Protein AF-A0A504YGC4-F1 (afdb_monomer_lite)

Foldseek 3Di:
DDDDPVVLCVVQVCCCVVPVDPRDDDDDDDDPVVVVVVLVVVVVVDPDPPVLSVQVVCCSPVVRDNCVSVPDDDLLVVFFKKKKKKFWDPDLVCCVVLVVLLVVLVVVLQVLQCPDPFWPGKDKDWDDPDDDDPPDDDPTSMTMIMIGTHGHWADQDPVRDTDDDDDDSPVSVVVSQVVSCVVPVPDPRVVGMDMDMDTSVCCVVDPD

pLDDT: mean 72.22, std 22.47, range [31.2, 98.06]

InterPro domains:
  IPR011068 Nucleotidyltransferase, class I-like, C-terminal [SSF55003] (75-192)

Organism: Fasciola gigantica (NCBI:txid46835)

Secondary structure (DSSP, 8-state):
-PPPHHHHHHHHHHHHHHH-PPP----S---HHHHHHHHHHHHHHS---HHHHHHHHHHHHH---GGGGGSPP-HHHH-SEEEEEEEEESSHHHHHHHHHHHHHHHHHHHHHHHTSTTEEEEEEEEEP--S---S-S---EEEEEEEEEEEPPPPBPTTSPBPPPP---HHHHHHHHHHHHHH-TTS-HHHHEEEEEEEHHHHTT---

Radius of gyration: 22.63 Å; chains: 1; bounding box: 67×38×55 Å

Sequence (208 aa):
MAFTKLEQCVVNFWLHEVLGAPVFAPHTQHHPRSCSYFILTVCSYSFVSFQGRDILRNSLHSGMPVNTLFEKFDIRISYRHFLLITFFAHTTEELVVLGGLVNSRLRDLAQLLDDMDHVQETRIHRVPIGSERTEQHVSQFLSQWLIGMDIEPGPRKPDGSRTPVQIDVTHCLSQFLTILHERDPDTDFRARLSHEYFKQSQVRMFDL

Structure (mmCIF, N/CA/C/O backbone):
data_AF-A0A504YGC4-F1
#
_entry.id   AF-A0A504YGC4-F1
#
loop_
_atom_site.group_PDB
_atom_site.id
_atom_site.type_symbol
_atom_site.label_atom_id
_atom_site.label_alt_id
_atom_site.label_comp_id
_atom_site.label_asym_id
_atom_site.label_entity_id
_atom_site.label_seq_id
_atom_site.pdbx_PDB_ins_code
_atom_site.Cartn_x
_atom_site.Cartn_y
_atom_site.Cartn_z
_atom_site.occupancy
_atom_site.B_iso_or_equiv
_atom_site.auth_seq_id
_atom_site.auth_comp_id
_atom_site.auth_asym_id
_atom_site.auth_atom_id
_atom_site.pdbx_PDB_model_num
ATOM 1 N N . MET A 1 1 ? 43.989 5.212 4.076 1.00 34.50 1 MET A N 1
ATOM 2 C CA . MET A 1 1 ? 43.025 6.177 4.640 1.00 34.50 1 MET A CA 1
ATOM 3 C C . MET A 1 1 ? 42.614 5.663 6.004 1.00 34.50 1 MET A C 1
ATOM 5 O O . MET A 1 1 ? 42.234 4.504 6.098 1.00 34.50 1 MET A O 1
ATOM 9 N N . ALA A 1 2 ? 42.814 6.460 7.052 1.00 34.41 2 ALA A N 1
ATOM 1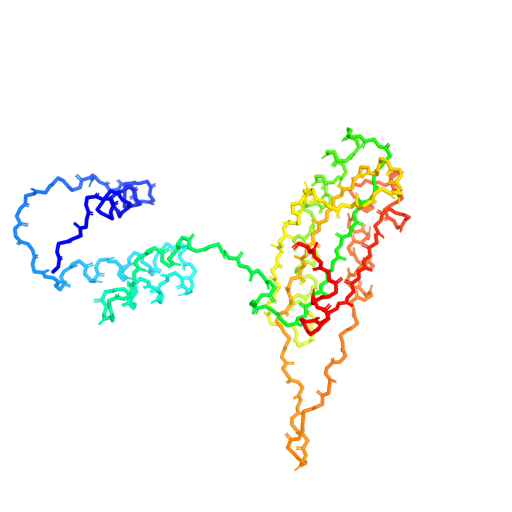0 C CA . ALA A 1 2 ? 42.329 6.131 8.386 1.00 34.41 2 ALA A CA 1
ATOM 11 C C . ALA A 1 2 ? 40.837 6.471 8.433 1.00 34.41 2 ALA A C 1
ATOM 13 O O . ALA A 1 2 ? 40.471 7.598 8.105 1.00 34.41 2 ALA A O 1
ATOM 14 N N . PHE A 1 3 ? 39.998 5.499 8.787 1.00 39.72 3 PHE A N 1
ATOM 15 C CA . PHE A 1 3 ? 38.587 5.749 9.064 1.00 39.72 3 PHE A CA 1
ATOM 16 C C . PHE A 1 3 ? 38.474 6.753 10.208 1.00 39.72 3 PHE A C 1
ATOM 18 O O . PHE A 1 3 ? 39.255 6.713 11.166 1.00 39.72 3 PHE A O 1
ATOM 25 N N . THR A 1 4 ? 37.517 7.668 10.112 1.00 48.97 4 THR A N 1
ATOM 26 C CA . THR A 1 4 ? 37.213 8.552 11.236 1.00 48.97 4 THR A CA 1
ATOM 27 C C . THR A 1 4 ? 36.693 7.711 12.408 1.00 48.97 4 THR A C 1
ATOM 29 O O . THR A 1 4 ? 36.107 6.645 12.215 1.00 48.97 4 THR A O 1
ATOM 32 N N . LYS A 1 5 ? 36.912 8.165 13.650 1.00 42.28 5 LYS A N 1
ATOM 33 C CA . LYS A 1 5 ? 36.518 7.416 14.864 1.00 42.28 5 LYS A CA 1
ATOM 34 C C . LYS A 1 5 ? 35.045 6.970 14.852 1.00 42.28 5 LYS A C 1
ATOM 36 O O . LYS A 1 5 ? 34.724 5.937 15.426 1.00 42.28 5 LYS A O 1
ATOM 41 N N . LEU A 1 6 ? 34.168 7.724 14.181 1.00 39.56 6 LEU A N 1
ATOM 42 C CA . LEU A 1 6 ? 32.744 7.415 14.056 1.00 39.56 6 LEU A CA 1
ATOM 43 C C . LEU A 1 6 ? 32.486 6.207 13.139 1.00 39.56 6 LEU A C 1
ATOM 45 O O . LEU A 1 6 ? 31.724 5.317 13.498 1.00 39.56 6 LEU A O 1
ATOM 49 N N . GLU A 1 7 ? 33.168 6.135 11.996 1.00 48.31 7 GLU A N 1
ATOM 50 C CA . GLU A 1 7 ? 33.049 5.028 11.035 1.00 48.31 7 GLU A CA 1
ATOM 51 C C . GLU A 1 7 ? 33.594 3.722 11.624 1.00 48.31 7 GLU A C 1
ATOM 53 O O . GLU A 1 7 ? 32.992 2.663 11.455 1.00 48.31 7 GLU A O 1
ATOM 58 N N . GLN A 1 8 ? 34.681 3.802 12.400 1.00 51.78 8 GLN A N 1
ATOM 59 C CA . GLN A 1 8 ? 35.181 2.667 13.180 1.00 51.78 8 GLN A CA 1
ATOM 60 C C . GLN A 1 8 ? 34.175 2.198 14.233 1.00 51.78 8 GLN A C 1
ATOM 62 O O . GLN A 1 8 ? 33.995 0.994 14.391 1.00 51.78 8 GLN A O 1
ATOM 67 N N . CYS A 1 9 ? 33.495 3.118 14.924 1.00 45.09 9 CYS A N 1
ATOM 68 C CA . CYS A 1 9 ? 32.452 2.758 15.881 1.00 45.09 9 CYS A CA 1
ATOM 69 C C . CYS A 1 9 ? 31.257 2.082 15.207 1.00 45.09 9 CYS A C 1
ATOM 71 O O . CYS A 1 9 ? 30.786 1.080 15.727 1.00 45.09 9 CYS A O 1
ATOM 73 N N . VAL A 1 10 ? 30.792 2.574 14.055 1.00 50.91 10 VAL A N 1
ATOM 74 C CA . VAL A 1 10 ? 29.655 1.971 13.339 1.00 50.91 10 VAL A CA 1
ATOM 75 C C . VAL A 1 10 ? 30.003 0.569 12.848 1.00 50.91 10 VAL A C 1
ATOM 77 O O . VAL A 1 10 ? 29.228 -0.356 13.069 1.00 50.91 10 VAL A O 1
ATOM 80 N N . VAL A 1 11 ? 31.184 0.385 12.250 1.00 55.84 11 VAL A N 1
ATOM 81 C CA . VAL A 1 11 ? 31.639 -0.932 11.780 1.00 55.84 11 VAL A CA 1
ATOM 82 C C . VAL A 1 11 ? 31.837 -1.895 12.954 1.00 55.84 11 VAL A C 1
ATOM 84 O O . VAL A 1 11 ? 31.365 -3.026 12.893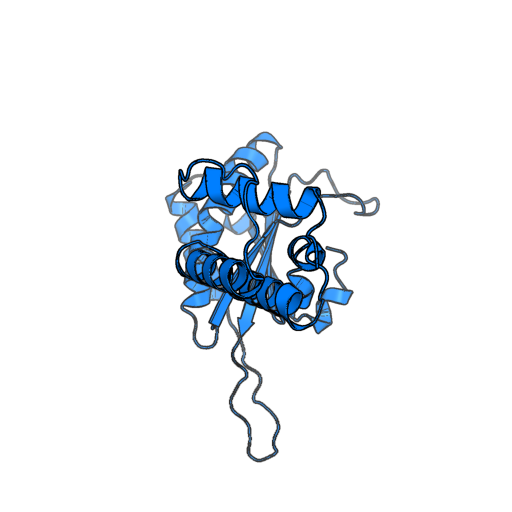 1.00 55.84 11 VAL A O 1
ATOM 87 N N . ASN A 1 12 ? 32.462 -1.455 14.050 1.00 51.81 12 ASN A N 1
ATOM 88 C CA . ASN A 1 12 ? 32.674 -2.298 15.231 1.00 51.81 12 ASN A CA 1
ATOM 89 C C . ASN A 1 12 ? 31.370 -2.630 15.970 1.00 51.81 12 ASN A C 1
ATOM 91 O O . ASN A 1 12 ? 31.214 -3.753 16.441 1.00 51.81 12 ASN A O 1
ATOM 95 N N . PHE A 1 13 ? 30.431 -1.683 16.050 1.00 50.00 13 PHE A N 1
ATOM 96 C CA . PHE A 1 13 ? 29.104 -1.901 16.626 1.00 50.00 13 PHE A CA 1
ATOM 97 C C . PHE A 1 13 ? 28.336 -2.954 15.825 1.00 50.00 13 PHE A C 1
ATOM 99 O O . PHE A 1 13 ? 27.814 -3.904 16.401 1.00 50.00 13 PHE A O 1
ATOM 106 N N . TRP A 1 14 ? 28.352 -2.847 14.493 1.00 52.59 14 TRP A N 1
ATOM 107 C CA . TRP A 1 14 ? 27.691 -3.812 13.616 1.00 52.59 14 TRP A CA 1
ATOM 108 C C . TRP A 1 14 ? 28.333 -5.206 13.684 1.00 52.59 14 TRP A C 1
ATOM 110 O O . TRP A 1 14 ? 27.623 -6.206 13.722 1.00 52.59 14 TRP A O 1
ATOM 120 N N . LEU A 1 15 ? 29.666 -5.287 13.762 1.00 52.72 15 LEU A N 1
ATOM 121 C CA . LEU A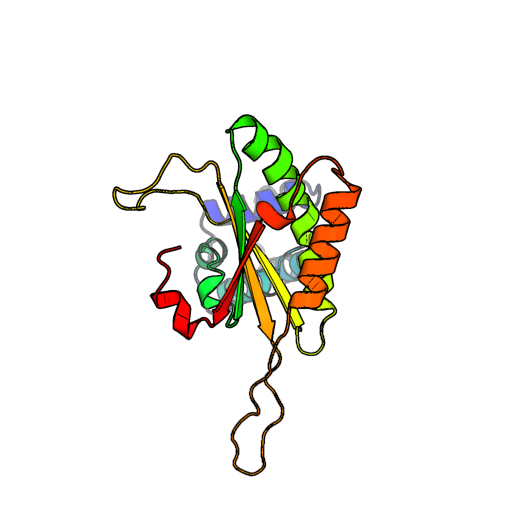 1 15 ? 30.390 -6.553 13.931 1.00 52.72 15 LEU A CA 1
ATOM 122 C C . LEU A 1 15 ? 30.085 -7.236 15.275 1.00 52.72 15 LEU A C 1
ATOM 124 O O . LEU A 1 15 ? 30.024 -8.460 15.330 1.00 52.72 15 LEU A O 1
ATOM 128 N N . HIS A 1 16 ? 29.885 -6.470 16.348 1.00 46.50 16 HIS A N 1
ATOM 129 C CA . HIS A 1 16 ? 29.604 -7.020 17.674 1.00 46.50 16 HIS A CA 1
ATOM 130 C C . HIS A 1 16 ? 28.140 -7.463 17.828 1.00 46.50 16 HIS A C 1
ATOM 132 O O . HIS A 1 16 ? 27.880 -8.591 18.239 1.00 46.50 16 HIS A O 1
ATOM 138 N N . GLU A 1 17 ? 27.187 -6.602 17.459 1.00 43.19 17 GLU A N 1
ATOM 139 C CA . GLU A 1 17 ? 25.745 -6.855 17.618 1.00 43.19 17 GLU A CA 1
ATOM 140 C C . GLU A 1 17 ? 25.219 -7.929 16.660 1.00 43.19 17 GLU A C 1
ATOM 142 O O . GLU A 1 17 ? 24.401 -8.757 17.052 1.00 43.19 17 GLU A O 1
ATOM 147 N N . VAL A 1 18 ? 25.688 -7.949 15.407 1.00 44.28 18 VAL A N 1
ATOM 148 C CA . VAL A 1 18 ? 25.130 -8.848 14.381 1.00 44.28 18 VAL A CA 1
ATOM 149 C C . VAL A 1 18 ? 25.827 -10.209 14.355 1.00 44.28 18 VAL A C 1
ATOM 151 O O . VAL A 1 18 ? 25.209 -11.198 13.968 1.00 44.28 18 VAL A O 1
ATOM 154 N N . LEU A 1 19 ? 27.098 -10.291 14.764 1.00 41.69 19 LEU A N 1
ATOM 155 C CA . LEU A 1 19 ? 27.896 -11.521 14.639 1.00 41.69 19 LEU A CA 1
ATOM 156 C C . LEU A 1 19 ? 28.291 -12.151 15.981 1.00 41.69 19 LEU A C 1
ATOM 158 O O . LEU A 1 19 ? 28.902 -13.218 15.973 1.00 41.69 19 LEU A O 1
ATOM 162 N N . GLY A 1 20 ? 28.003 -11.512 17.124 1.00 37.19 20 GLY A N 1
ATOM 163 C CA . GLY A 1 20 ? 28.452 -11.989 18.440 1.00 37.19 20 GLY A CA 1
ATOM 164 C C . GLY A 1 20 ? 29.980 -12.102 18.561 1.00 37.19 20 GLY A C 1
ATOM 165 O O . GLY A 1 20 ? 30.488 -12.834 19.411 1.00 37.19 20 GLY A O 1
ATOM 166 N N . ALA A 1 21 ? 30.723 -11.425 17.680 1.00 42.72 21 ALA A N 1
ATOM 167 C CA . ALA A 1 21 ? 32.175 -11.479 17.644 1.00 42.72 21 ALA A CA 1
ATOM 168 C C . ALA A 1 21 ? 32.761 -10.537 18.711 1.00 42.72 21 ALA A C 1
ATOM 170 O O . ALA A 1 21 ? 32.283 -9.407 18.851 1.00 42.72 21 ALA A O 1
ATOM 171 N N . PRO A 1 22 ? 33.808 -10.947 19.453 1.00 35.06 22 PRO A N 1
ATOM 172 C CA . PRO A 1 22 ? 34.440 -10.071 20.429 1.00 35.06 22 PRO A CA 1
ATOM 173 C C . PRO A 1 22 ? 35.022 -8.833 19.735 1.00 35.06 22 PRO A C 1
ATOM 175 O O . PRO A 1 22 ? 35.662 -8.933 18.686 1.00 35.06 22 PRO A O 1
ATOM 178 N N . VAL A 1 23 ? 34.790 -7.661 20.334 1.00 40.78 23 VAL A N 1
ATOM 179 C CA . VAL A 1 23 ? 35.283 -6.364 19.851 1.00 40.78 23 VAL A CA 1
ATOM 180 C C . VAL A 1 23 ? 36.800 -6.435 19.662 1.00 40.78 23 VAL A C 1
ATOM 182 O O . VAL A 1 23 ? 37.545 -6.599 20.629 1.00 40.78 23 VAL A O 1
ATOM 185 N N . PHE A 1 24 ? 37.277 -6.284 18.425 1.00 39.25 24 PHE A N 1
ATOM 186 C CA . PHE A 1 24 ? 38.708 -6.149 18.165 1.00 39.25 24 PHE A CA 1
ATOM 187 C C . PHE A 1 24 ? 39.194 -4.797 18.701 1.00 39.25 24 PHE A C 1
ATOM 189 O O . PHE A 1 24 ? 38.962 -3.744 18.104 1.00 39.25 24 PHE A O 1
ATOM 196 N N . ALA A 1 25 ? 39.880 -4.828 19.844 1.00 31.20 25 ALA A N 1
ATOM 197 C CA . ALA A 1 25 ? 40.685 -3.709 20.310 1.00 31.20 25 ALA A CA 1
ATOM 198 C C . ALA A 1 25 ? 41.866 -3.490 19.340 1.00 31.20 25 ALA A C 1
ATOM 200 O O . ALA A 1 25 ? 42.454 -4.463 18.855 1.00 31.20 25 ALA A O 1
ATOM 201 N N . PRO A 1 26 ? 42.231 -2.235 19.028 1.00 37.31 26 PRO A N 1
ATOM 202 C CA . PRO A 1 26 ? 43.163 -1.933 17.958 1.00 37.31 26 PRO A CA 1
ATOM 203 C C . PRO A 1 26 ? 44.591 -2.164 18.445 1.00 37.31 26 PRO A C 1
ATOM 205 O O . PRO A 1 26 ? 45.262 -1.246 18.908 1.00 37.31 26 PRO A O 1
ATOM 208 N N . HIS A 1 27 ? 45.089 -3.383 18.293 1.00 32.72 27 HIS A N 1
ATOM 209 C CA . HIS A 1 27 ? 46.521 -3.598 18.226 1.00 32.72 27 HIS A CA 1
ATOM 210 C C . HIS A 1 27 ? 46.879 -4.353 16.958 1.00 32.72 27 HIS A C 1
ATOM 212 O O . HIS A 1 27 ? 46.412 -5.456 16.702 1.00 32.72 27 HIS A O 1
ATOM 218 N N . THR A 1 28 ? 47.798 -3.722 16.235 1.00 33.72 28 THR A N 1
ATOM 219 C CA . THR A 1 28 ? 48.640 -4.224 15.151 1.00 33.72 28 THR A CA 1
ATOM 220 C C . THR A 1 28 ? 48.219 -3.884 13.724 1.00 33.72 28 THR A C 1
ATOM 222 O O . THR A 1 28 ? 47.067 -3.919 13.303 1.00 33.72 28 THR A O 1
ATOM 225 N N . GLN A 1 29 ? 49.253 -3.428 13.024 1.00 40.72 29 GLN A N 1
ATOM 226 C CA . GLN A 1 29 ? 49.311 -2.954 11.657 1.00 40.72 29 GLN A CA 1
ATOM 227 C C . GLN A 1 29 ? 48.693 -3.983 10.710 1.00 40.72 29 GLN A C 1
ATOM 229 O O . GLN A 1 29 ? 49.280 -5.036 10.476 1.00 40.72 29 GLN A O 1
ATOM 234 N N . HIS A 1 30 ? 47.548 -3.664 10.109 1.00 35.69 30 HIS A N 1
ATOM 235 C CA . HIS A 1 30 ? 46.989 -4.498 9.053 1.00 35.69 30 HIS A CA 1
ATOM 236 C C . HIS A 1 30 ? 46.821 -3.727 7.748 1.00 35.69 30 HIS A C 1
ATOM 238 O O . HIS A 1 30 ? 46.252 -2.638 7.680 1.00 35.69 30 HIS A O 1
ATOM 244 N N . HIS A 1 31 ? 47.382 -4.338 6.705 1.00 34.00 31 HIS A N 1
ATOM 245 C CA . HIS A 1 31 ? 47.305 -3.937 5.312 1.00 34.00 31 HIS A CA 1
ATOM 246 C C . HIS A 1 31 ? 45.854 -3.618 4.890 1.00 34.00 31 HIS A C 1
ATOM 248 O O . HIS A 1 31 ? 44.945 -4.392 5.200 1.00 34.00 31 HIS A O 1
ATOM 254 N N . PRO A 1 32 ? 45.625 -2.573 4.068 1.00 38.75 32 PRO A N 1
ATOM 255 C CA . PRO A 1 32 ? 44.289 -2.162 3.605 1.00 38.75 32 PRO A CA 1
ATOM 256 C C . PRO A 1 32 ? 43.520 -3.239 2.811 1.00 38.75 32 PRO A C 1
ATOM 258 O O . PRO A 1 32 ? 42.309 -3.132 2.614 1.00 38.75 32 PRO A O 1
ATOM 261 N N . ARG A 1 33 ? 44.198 -4.308 2.376 1.00 31.94 33 ARG A N 1
ATOM 262 C CA . ARG A 1 33 ? 43.580 -5.430 1.656 1.00 31.94 33 ARG A CA 1
ATOM 263 C C . ARG A 1 33 ? 42.787 -6.381 2.564 1.00 31.94 33 ARG A C 1
ATOM 265 O O . ARG A 1 33 ? 41.831 -6.978 2.082 1.00 31.94 33 ARG A O 1
ATOM 272 N N . SER A 1 34 ? 43.108 -6.476 3.858 1.00 34.16 34 SER A N 1
ATOM 273 C CA . SER A 1 34 ? 42.440 -7.421 4.771 1.00 34.16 34 SER A CA 1
ATOM 274 C C . SER A 1 34 ? 41.079 -6.923 5.273 1.00 34.16 34 SER A C 1
ATOM 276 O O . SER A 1 34 ? 40.137 -7.707 5.338 1.00 34.16 34 SER A O 1
ATOM 278 N N . CYS A 1 35 ? 40.919 -5.617 5.530 1.00 36.25 35 CYS A N 1
ATOM 279 C CA . CYS A 1 35 ? 39.614 -5.044 5.906 1.00 36.25 35 CYS A CA 1
ATOM 280 C C . CYS A 1 35 ? 38.588 -5.123 4.764 1.00 36.25 35 CYS A C 1
ATOM 282 O O . CYS A 1 35 ? 37.404 -5.349 5.003 1.00 36.25 35 CYS A O 1
ATOM 284 N N . SER A 1 36 ? 39.051 -4.987 3.518 1.00 35.31 36 SER A N 1
ATOM 285 C CA . SER A 1 36 ? 38.196 -5.031 2.324 1.00 35.31 36 SER A CA 1
ATOM 286 C C . SER A 1 36 ? 37.562 -6.414 2.118 1.00 35.31 36 SER A C 1
ATOM 288 O O . SER A 1 36 ? 36.383 -6.510 1.786 1.00 35.31 36 SER A O 1
ATOM 290 N N . TYR A 1 37 ? 38.318 -7.488 2.375 1.00 34.66 37 TYR A N 1
ATOM 291 C CA . TYR A 1 37 ? 37.813 -8.863 2.293 1.00 34.66 37 TYR A CA 1
ATOM 292 C C . TYR A 1 37 ? 36.790 -9.178 3.393 1.00 34.66 37 TYR A C 1
ATOM 294 O O . TYR A 1 37 ? 35.808 -9.875 3.142 1.00 34.66 37 TYR A O 1
ATOM 302 N N . PHE A 1 38 ? 36.979 -8.634 4.598 1.00 35.97 38 PHE A N 1
ATOM 303 C CA . PHE A 1 38 ? 36.082 -8.889 5.727 1.00 35.97 38 PHE A CA 1
ATOM 304 C C . PHE A 1 38 ? 34.717 -8.206 5.557 1.00 35.97 38 PHE A C 1
ATOM 306 O O . PHE A 1 38 ? 33.686 -8.846 5.745 1.00 35.97 38 PHE A O 1
ATOM 313 N N . ILE A 1 39 ? 34.695 -6.948 5.100 1.00 42.12 39 ILE A N 1
ATOM 314 C CA . ILE A 1 39 ? 33.448 -6.216 4.811 1.00 42.12 39 ILE A CA 1
ATOM 315 C C . ILE A 1 39 ? 32.653 -6.909 3.693 1.00 42.12 39 ILE A C 1
ATOM 317 O O . ILE A 1 39 ? 31.440 -7.065 3.816 1.00 42.12 39 ILE A O 1
ATOM 321 N N . LEU A 1 40 ? 33.323 -7.392 2.639 1.00 37.59 40 LEU A N 1
ATOM 322 C CA . LEU A 1 40 ? 32.676 -8.132 1.546 1.00 37.59 40 LEU A CA 1
ATOM 323 C C . LEU A 1 40 ? 32.104 -9.480 2.003 1.00 37.59 40 LEU A C 1
ATOM 325 O O . LEU A 1 40 ? 31.014 -9.863 1.577 1.00 37.59 40 LEU A O 1
ATOM 329 N N . THR A 1 41 ? 32.800 -10.176 2.903 1.00 37.38 41 THR A N 1
ATOM 330 C CA . THR A 1 41 ? 32.331 -11.459 3.443 1.00 37.38 41 THR A CA 1
ATOM 331 C C . THR A 1 41 ? 31.101 -11.247 4.332 1.00 37.38 41 THR A C 1
ATOM 333 O O . THR A 1 41 ? 30.110 -11.948 4.176 1.00 37.38 41 THR A O 1
ATOM 336 N N . VAL A 1 42 ? 31.078 -10.211 5.176 1.00 37.50 42 VAL A N 1
ATOM 337 C CA . VAL A 1 42 ? 29.919 -9.892 6.037 1.00 37.50 42 VAL A CA 1
ATOM 338 C C . VAL A 1 42 ? 28.726 -9.363 5.230 1.00 37.50 42 VAL A C 1
ATOM 340 O O . VAL A 1 42 ? 27.591 -9.762 5.474 1.00 37.50 42 VAL A O 1
ATOM 343 N N . CYS A 1 43 ? 28.964 -8.577 4.176 1.00 38.59 43 CYS A N 1
ATOM 344 C CA . CYS A 1 43 ? 27.928 -8.183 3.212 1.00 38.59 43 CYS A CA 1
ATOM 345 C C . CYS A 1 43 ? 27.329 -9.374 2.436 1.00 38.59 43 CYS A C 1
ATOM 347 O O . CYS A 1 43 ? 26.288 -9.243 1.794 1.00 38.59 43 CYS A O 1
ATOM 349 N N . SER A 1 44 ? 27.987 -10.533 2.447 1.00 37.53 44 SER A N 1
ATOM 350 C CA . SER A 1 44 ? 27.460 -11.759 1.839 1.00 37.53 44 SER A CA 1
ATOM 351 C C . SER A 1 44 ? 26.565 -12.549 2.801 1.00 37.53 44 SER A C 1
ATOM 353 O O . SER A 1 44 ? 25.730 -13.317 2.337 1.00 37.53 44 SER A O 1
ATOM 355 N N . TYR A 1 45 ? 26.719 -12.349 4.118 1.00 34.50 45 TYR A N 1
ATOM 356 C CA . TYR A 1 45 ? 26.052 -13.135 5.166 1.00 34.50 45 TYR A CA 1
ATOM 357 C C . TYR A 1 45 ? 25.002 -12.362 5.979 1.00 34.50 45 TYR A C 1
ATOM 359 O O . TYR A 1 45 ? 24.150 -12.981 6.611 1.00 34.50 45 TYR A O 1
ATOM 367 N N . SER A 1 46 ? 25.016 -11.030 5.948 1.00 36.06 46 SER A N 1
ATOM 368 C CA . SER A 1 46 ? 24.051 -10.186 6.657 1.00 36.06 46 SER A CA 1
ATOM 369 C C . SER A 1 46 ? 23.177 -9.406 5.675 1.00 36.06 46 SER A C 1
ATOM 371 O O . SER A 1 46 ? 23.640 -9.037 4.600 1.00 36.06 46 SER A O 1
ATOM 373 N N . PHE A 1 47 ? 21.927 -9.146 6.079 1.00 38.53 47 PHE A N 1
ATOM 374 C CA . PHE A 1 47 ? 20.836 -8.402 5.416 1.00 38.53 47 PHE A CA 1
ATOM 375 C C . PHE A 1 47 ? 21.184 -6.947 5.001 1.00 38.53 47 PHE A C 1
ATOM 377 O O . PHE A 1 47 ? 20.449 -5.999 5.267 1.00 38.53 47 PHE A O 1
ATOM 384 N N . VAL A 1 48 ? 22.315 -6.730 4.338 1.00 42.25 48 VAL A N 1
ATOM 385 C CA . VAL A 1 48 ? 22.628 -5.473 3.667 1.00 42.25 48 VAL A CA 1
ATOM 386 C C . VAL A 1 48 ? 21.945 -5.539 2.308 1.00 42.25 48 VAL A C 1
ATOM 388 O O . VAL A 1 48 ? 22.243 -6.426 1.504 1.00 42.25 48 VAL A O 1
ATOM 391 N N . SER A 1 49 ? 21.009 -4.622 2.049 1.00 53.88 49 SER A N 1
ATOM 392 C CA . SER A 1 49 ? 20.397 -4.495 0.723 1.00 53.88 49 SER A CA 1
ATOM 393 C C . SER A 1 49 ? 21.495 -4.386 -0.342 1.00 53.88 49 SER A C 1
ATOM 395 O O . SER A 1 49 ? 22.578 -3.861 -0.072 1.00 53.88 49 SER A O 1
ATOM 397 N N . PHE A 1 50 ? 21.249 -4.879 -1.561 1.00 56.19 50 PHE A N 1
ATOM 398 C CA . PHE A 1 50 ? 22.222 -4.783 -2.662 1.00 56.19 50 PHE A CA 1
ATOM 399 C C . PHE A 1 50 ? 22.790 -3.360 -2.804 1.00 56.19 50 PHE A C 1
ATOM 401 O O . PHE A 1 50 ? 24.001 -3.185 -2.916 1.00 56.19 50 PHE A O 1
ATOM 408 N N . GLN A 1 51 ? 21.931 -2.356 -2.628 1.00 58.44 51 GLN A N 1
ATOM 409 C CA . GLN A 1 51 ? 22.289 -0.943 -2.614 1.00 58.44 51 GLN A CA 1
ATOM 410 C C . GLN A 1 51 ? 23.286 -0.562 -1.503 1.00 58.44 51 GLN A C 1
ATOM 412 O O . GLN A 1 51 ? 24.253 0.149 -1.767 1.00 58.44 51 GLN A O 1
ATOM 417 N N . GLY A 1 52 ? 23.111 -1.059 -0.273 1.00 60.75 52 GLY A N 1
ATOM 418 C CA . GLY A 1 52 ? 24.053 -0.803 0.822 1.00 60.75 52 GLY A CA 1
ATOM 419 C C . GLY A 1 52 ? 25.442 -1.390 0.552 1.00 60.75 52 GLY A C 1
ATOM 420 O O . GLY A 1 52 ? 26.456 -0.774 0.882 1.00 60.75 52 GLY A O 1
ATOM 421 N N . ARG A 1 53 ? 25.507 -2.545 -0.123 1.00 61.59 53 ARG A N 1
ATOM 422 C CA . ARG A 1 53 ? 26.778 -3.176 -0.516 1.00 61.59 53 ARG A CA 1
ATOM 423 C C . ARG A 1 53 ? 27.511 -2.372 -1.577 1.00 61.59 53 ARG A C 1
ATOM 425 O O . ARG A 1 53 ? 28.719 -2.183 -1.460 1.00 61.59 53 ARG A O 1
ATOM 432 N N . ASP A 1 54 ? 26.791 -1.876 -2.576 1.00 64.81 54 ASP A N 1
ATOM 433 C CA . ASP A 1 54 ? 27.381 -1.072 -3.644 1.00 64.81 54 ASP A CA 1
ATOM 434 C C . ASP A 1 54 ? 27.869 0.286 -3.132 1.00 64.81 54 ASP A C 1
ATOM 436 O O . ASP A 1 54 ? 28.968 0.707 -3.491 1.00 64.81 54 ASP A O 1
ATOM 440 N N . ILE A 1 55 ? 27.131 0.938 -2.226 1.00 64.62 55 ILE A N 1
ATOM 441 C CA . ILE A 1 55 ? 27.577 2.189 -1.590 1.00 64.62 55 ILE A CA 1
ATOM 442 C C . ILE A 1 55 ? 28.841 1.947 -0.755 1.00 64.62 55 ILE A C 1
ATOM 444 O O . ILE A 1 55 ? 29.813 2.689 -0.890 1.00 64.62 55 ILE A O 1
ATOM 448 N N . LEU A 1 56 ? 28.884 0.882 0.052 1.00 66.00 56 LEU A N 1
ATOM 449 C CA . LEU A 1 56 ? 30.083 0.511 0.814 1.00 66.00 56 LEU A CA 1
ATOM 450 C C . LEU A 1 56 ? 31.271 0.202 -0.106 1.00 66.00 56 LEU A C 1
ATOM 452 O O . LEU A 1 56 ? 32.388 0.668 0.128 1.00 66.00 56 LEU A O 1
ATOM 456 N N . ARG A 1 57 ? 31.040 -0.548 -1.188 1.00 65.75 57 ARG A N 1
ATOM 457 C CA . ARG A 1 57 ? 32.069 -0.872 -2.180 1.00 65.75 57 ARG A CA 1
ATOM 458 C C . ARG A 1 57 ? 32.602 0.387 -2.858 1.00 65.75 57 ARG A C 1
ATOM 460 O O . ARG A 1 57 ? 33.820 0.536 -2.967 1.00 65.75 57 ARG A O 1
ATOM 467 N N . ASN A 1 58 ? 31.724 1.291 -3.275 1.00 67.31 58 ASN A N 1
ATOM 468 C CA . ASN A 1 58 ? 32.088 2.555 -3.911 1.00 67.31 58 ASN A CA 1
ATOM 469 C C . ASN A 1 58 ? 32.761 3.511 -2.918 1.00 67.31 58 ASN A C 1
ATOM 471 O O . ASN A 1 58 ? 33.688 4.228 -3.279 1.00 67.31 58 ASN A O 1
ATOM 475 N N . SER A 1 59 ? 32.401 3.472 -1.638 1.00 69.88 59 SER A N 1
ATOM 476 C CA . SER A 1 59 ? 33.121 4.231 -0.617 1.00 69.88 59 SER A CA 1
ATOM 477 C C . SER A 1 59 ? 34.581 3.791 -0.508 1.00 69.88 59 SER A C 1
ATOM 479 O O . SER A 1 59 ? 35.492 4.619 -0.547 1.00 69.88 59 SER A O 1
ATOM 481 N N . LEU A 1 60 ? 34.813 2.475 -0.504 1.00 64.94 60 LEU A N 1
ATOM 482 C CA . LEU A 1 60 ? 36.152 1.891 -0.435 1.00 64.94 60 LEU A CA 1
ATOM 483 C C . LEU A 1 60 ? 36.992 2.115 -1.706 1.00 64.94 60 LEU A C 1
ATOM 485 O O . LEU A 1 60 ? 38.209 2.252 -1.600 1.00 64.94 60 LEU A O 1
ATOM 489 N N . HIS A 1 61 ? 36.374 2.124 -2.893 1.00 66.12 61 HIS A N 1
ATOM 490 C CA . HIS A 1 61 ? 37.102 2.134 -4.174 1.00 66.12 61 HIS A CA 1
ATOM 491 C C . HIS A 1 61 ? 37.111 3.491 -4.888 1.00 66.12 61 HIS A C 1
ATOM 493 O O . HIS A 1 61 ? 38.087 3.804 -5.565 1.00 66.12 61 HIS A O 1
ATOM 499 N N . SER A 1 62 ? 36.051 4.289 -4.760 1.00 68.75 62 SER A N 1
ATOM 500 C CA . SER A 1 62 ? 35.880 5.563 -5.471 1.00 68.75 62 SER A CA 1
ATOM 501 C C . SER A 1 62 ? 35.789 6.778 -4.543 1.00 68.75 62 SER A C 1
ATOM 503 O O . SER A 1 62 ? 35.544 7.880 -5.021 1.00 68.75 62 SER A O 1
ATOM 505 N N . GLY A 1 63 ? 35.979 6.600 -3.228 1.00 67.25 63 GLY A N 1
ATOM 506 C CA . GLY A 1 63 ? 35.951 7.695 -2.252 1.00 67.25 63 GLY A CA 1
ATOM 507 C C . GLY A 1 63 ? 34.561 8.292 -2.029 1.00 67.25 63 GLY A C 1
ATOM 508 O O . GLY A 1 63 ? 34.451 9.423 -1.561 1.00 67.25 63 GLY A O 1
ATOM 509 N N . MET A 1 64 ? 33.500 7.553 -2.373 1.00 68.69 64 MET A N 1
ATOM 510 C CA . MET A 1 64 ? 32.129 7.956 -2.057 1.00 68.69 64 MET A CA 1
ATOM 511 C C . MET A 1 64 ? 31.977 8.083 -0.529 1.00 68.69 64 MET A C 1
ATOM 513 O O . MET A 1 64 ? 32.440 7.203 0.201 1.00 68.69 64 MET A O 1
ATOM 517 N N . PRO A 1 65 ? 31.364 9.153 -0.006 1.00 73.31 65 PRO A N 1
ATOM 518 C CA . PRO A 1 65 ? 31.211 9.304 1.433 1.00 73.31 65 PRO A CA 1
ATOM 519 C C . PRO A 1 65 ? 30.307 8.202 1.999 1.00 73.31 65 PRO A C 1
ATOM 521 O O . PRO A 1 65 ? 29.214 7.959 1.495 1.00 73.31 65 PRO A O 1
ATOM 524 N N . VAL A 1 66 ? 30.740 7.566 3.094 1.00 69.44 66 VAL A N 1
ATOM 525 C CA . VAL A 1 66 ? 29.952 6.550 3.824 1.00 69.44 66 VAL A CA 1
ATOM 526 C C . VAL A 1 66 ? 28.598 7.115 4.268 1.00 69.44 66 VAL A C 1
ATOM 528 O O . VAL A 1 66 ? 27.622 6.376 4.364 1.00 69.44 66 VAL A O 1
ATOM 531 N N . ASN A 1 67 ? 28.514 8.436 4.461 1.00 68.38 67 ASN A N 1
ATOM 532 C CA . ASN A 1 67 ? 27.281 9.145 4.802 1.00 68.38 67 ASN A CA 1
ATOM 533 C C . ASN A 1 67 ? 26.126 8.882 3.823 1.00 68.38 67 ASN A C 1
ATOM 535 O O . ASN A 1 67 ? 24.973 8.943 4.240 1.00 68.38 67 ASN A O 1
ATOM 539 N N . THR A 1 68 ? 26.416 8.509 2.573 1.00 67.44 68 THR A N 1
ATOM 540 C CA . THR A 1 68 ? 25.405 8.127 1.576 1.00 67.44 68 THR A CA 1
ATOM 541 C C . THR A 1 68 ? 24.617 6.870 1.966 1.00 67.44 68 THR A C 1
ATOM 543 O O . THR A 1 68 ? 23.484 6.702 1.534 1.00 67.44 68 THR A O 1
ATOM 546 N N . LEU A 1 69 ? 25.137 6.015 2.858 1.00 64.69 69 LEU A N 1
ATOM 547 C CA . LEU A 1 69 ? 24.367 4.902 3.442 1.00 64.69 69 LEU A CA 1
ATOM 548 C C . LEU A 1 69 ? 23.217 5.365 4.337 1.00 64.69 69 LEU A C 1
ATOM 550 O O . LEU A 1 69 ? 22.257 4.624 4.531 1.00 64.69 69 LEU A O 1
ATOM 554 N N . PHE A 1 70 ? 23.344 6.557 4.916 1.00 72.38 70 PHE A N 1
ATOM 555 C CA . PHE A 1 70 ? 22.375 7.126 5.849 1.00 72.38 70 PHE A CA 1
ATOM 556 C C . PHE A 1 70 ? 21.487 8.179 5.187 1.00 72.38 70 PHE A C 1
ATOM 558 O O . PHE A 1 70 ? 20.649 8.782 5.860 1.00 72.38 70 PHE A O 1
ATOM 565 N N . GLU A 1 71 ? 21.659 8.416 3.882 1.00 70.12 71 GLU A N 1
ATOM 566 C CA . GLU A 1 71 ? 20.739 9.253 3.126 1.00 70.12 71 GLU A CA 1
ATOM 567 C C . GLU A 1 71 ? 19.329 8.662 3.211 1.00 70.12 71 GLU A C 1
ATOM 569 O O . GLU A 1 71 ? 19.115 7.451 3.099 1.00 70.12 71 GLU A O 1
ATOM 574 N N . LYS A 1 72 ? 18.349 9.534 3.467 1.00 68.81 72 LYS A N 1
ATOM 575 C CA . LYS A 1 72 ? 16.959 9.115 3.625 1.00 68.81 72 LYS A CA 1
ATOM 576 C C . LYS A 1 72 ? 16.487 8.495 2.313 1.00 68.81 72 LYS A C 1
ATOM 578 O O . LYS A 1 72 ? 16.452 9.167 1.286 1.00 68.81 72 LYS A O 1
ATOM 583 N N . PHE A 1 73 ? 16.072 7.233 2.374 1.00 73.88 73 PHE A N 1
ATOM 584 C CA . PHE A 1 73 ? 15.416 6.586 1.249 1.00 73.88 73 PHE A CA 1
ATOM 585 C C . PHE A 1 73 ? 14.128 7.336 0.903 1.00 73.88 73 PHE A C 1
ATOM 587 O O . PHE A 1 73 ? 13.220 7.441 1.734 1.00 73.88 73 PHE A O 1
ATOM 594 N N . ASP A 1 74 ? 14.053 7.838 -0.325 1.00 76.75 74 ASP A N 1
ATOM 595 C CA . ASP A 1 74 ? 12.853 8.457 -0.863 1.00 76.75 74 ASP A CA 1
ATOM 596 C C . ASP A 1 74 ? 12.247 7.544 -1.932 1.00 76.75 74 ASP A C 1
ATOM 598 O O . ASP A 1 74 ? 12.736 7.424 -3.055 1.00 76.75 74 ASP A O 1
ATOM 602 N N . ILE A 1 75 ? 11.141 6.896 -1.572 1.00 82.00 75 ILE A N 1
ATOM 603 C CA . ILE A 1 75 ? 10.435 5.976 -2.465 1.00 82.00 75 ILE A CA 1
ATOM 604 C C . ILE A 1 75 ? 9.958 6.670 -3.755 1.00 82.00 75 ILE A C 1
ATOM 606 O O . ILE A 1 75 ? 9.840 6.027 -4.798 1.00 82.00 75 ILE A O 1
ATOM 610 N N . ARG A 1 76 ? 9.730 7.990 -3.714 1.00 79.50 76 ARG A N 1
ATOM 611 C CA . ARG A 1 76 ? 9.177 8.776 -4.826 1.00 79.50 76 ARG A CA 1
ATOM 612 C C . ARG A 1 76 ? 10.158 8.939 -5.976 1.00 79.50 76 ARG A C 1
ATOM 614 O O . ARG A 1 76 ? 9.724 9.164 -7.102 1.00 79.50 76 ARG A O 1
ATOM 621 N N . ILE A 1 77 ? 11.461 8.839 -5.713 1.00 81.69 77 ILE A N 1
ATOM 622 C CA . ILE A 1 77 ? 12.499 8.883 -6.754 1.00 81.69 77 ILE A CA 1
ATOM 623 C C . ILE A 1 77 ? 12.872 7.484 -7.253 1.00 81.69 77 ILE A C 1
ATOM 625 O O . ILE A 1 77 ? 13.285 7.351 -8.404 1.00 81.69 77 ILE A O 1
ATOM 629 N N . SER A 1 78 ? 12.692 6.455 -6.421 1.00 82.69 78 SER A N 1
ATOM 630 C CA . SER A 1 78 ? 13.065 5.072 -6.739 1.00 82.69 78 SER A CA 1
ATOM 631 C C . SER A 1 78 ? 12.048 4.344 -7.614 1.00 82.69 78 SER A C 1
ATOM 633 O O . SER A 1 78 ? 12.449 3.504 -8.412 1.00 82.69 78 SER A O 1
ATOM 635 N N . TYR A 1 79 ? 10.759 4.677 -7.508 1.00 87.25 79 TYR A N 1
ATOM 636 C CA . TYR A 1 79 ? 9.695 3.998 -8.253 1.00 87.25 79 TYR A CA 1
ATOM 637 C C . TYR A 1 79 ? 8.985 4.930 -9.234 1.00 87.25 79 TYR A C 1
ATOM 639 O O . TYR A 1 79 ? 8.965 6.153 -9.082 1.00 87.25 79 TYR A O 1
ATOM 647 N N . ARG A 1 80 ? 8.394 4.335 -10.275 1.00 86.50 80 ARG A N 1
ATOM 648 C CA . ARG A 1 80 ? 7.658 5.071 -11.317 1.00 86.50 80 ARG A CA 1
ATOM 649 C C . ARG A 1 80 ? 6.150 4.998 -11.175 1.00 86.50 80 ARG A C 1
ATOM 651 O O . ARG A 1 80 ? 5.455 5.818 -11.773 1.00 86.50 80 ARG A O 1
ATOM 658 N N . HIS A 1 81 ? 5.658 4.030 -10.423 1.00 90.62 81 HIS A N 1
ATOM 659 C CA . HIS A 1 81 ? 4.246 3.750 -10.253 1.00 90.62 81 HIS A CA 1
ATOM 660 C C . HIS A 1 81 ? 3.955 3.578 -8.776 1.00 90.62 81 HIS A C 1
ATOM 662 O O . HIS A 1 81 ? 4.763 3.007 -8.044 1.00 90.62 81 HIS A O 1
ATOM 668 N N . PHE A 1 82 ? 2.807 4.086 -8.355 1.00 92.38 82 PHE A N 1
ATOM 669 C CA . PHE A 1 82 ? 2.453 4.153 -6.955 1.00 92.38 82 PHE A CA 1
ATOM 670 C C . PHE A 1 82 ? 0.984 3.828 -6.748 1.00 92.38 82 PHE A C 1
ATOM 672 O O . PHE A 1 82 ? 0.132 4.232 -7.540 1.00 92.38 82 PHE A O 1
ATOM 679 N N . LEU A 1 83 ? 0.711 3.138 -5.648 1.00 94.69 83 LEU A N 1
ATOM 680 C CA . LEU A 1 83 ? -0.615 2.935 -5.093 1.00 94.69 83 LEU A CA 1
ATOM 681 C C . LEU A 1 83 ? -0.640 3.559 -3.695 1.00 94.69 83 LEU A C 1
ATOM 683 O O . LEU A 1 83 ? 0.036 3.087 -2.781 1.00 94.69 83 LEU A O 1
ATOM 687 N N . LEU A 1 84 ? -1.388 4.646 -3.534 1.00 93.81 84 LEU A N 1
ATOM 688 C CA . LEU A 1 84 ? -1.640 5.270 -2.241 1.00 93.81 84 LEU A CA 1
ATOM 689 C C . LEU A 1 84 ? -2.868 4.617 -1.616 1.00 93.81 84 LEU A C 1
ATOM 691 O O . LEU A 1 84 ? -3.942 4.648 -2.205 1.00 93.81 84 LEU A O 1
ATOM 695 N N . ILE A 1 85 ? -2.720 4.074 -0.413 1.00 95.38 85 ILE A N 1
ATOM 696 C CA . ILE A 1 85 ? -3.812 3.548 0.404 1.00 95.38 85 ILE A CA 1
ATOM 697 C C . ILE A 1 85 ? -4.066 4.528 1.543 1.00 95.38 85 ILE A C 1
ATOM 699 O O . ILE A 1 85 ? -3.144 4.859 2.291 1.00 95.38 85 ILE A O 1
ATOM 703 N N . THR A 1 86 ? -5.311 4.975 1.692 1.00 94.38 86 THR A N 1
ATOM 704 C CA . THR A 1 86 ? -5.737 5.841 2.797 1.00 94.38 86 THR A CA 1
ATOM 705 C C . THR A 1 86 ? -6.827 5.148 3.596 1.00 94.38 86 THR A C 1
ATOM 707 O O . THR A 1 86 ? -7.855 4.762 3.049 1.00 94.38 86 THR A O 1
ATOM 710 N N . PHE A 1 87 ? -6.609 5.010 4.898 1.00 94.12 87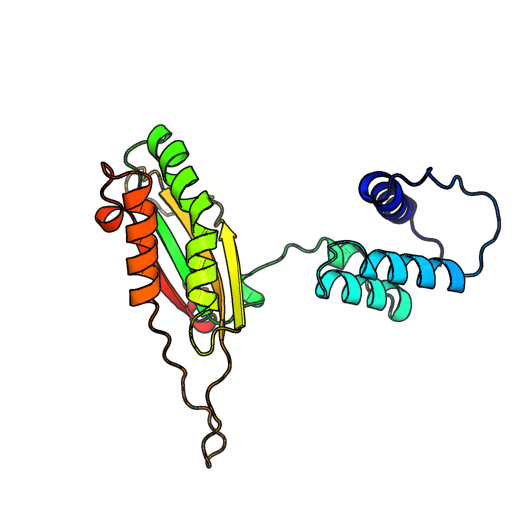 PHE A N 1
ATOM 711 C CA . PHE A 1 87 ? -7.604 4.521 5.842 1.00 94.12 87 PHE A CA 1
ATOM 712 C C . PHE A 1 87 ? -8.198 5.680 6.633 1.00 94.12 87 PHE A C 1
ATOM 714 O O . PHE A 1 87 ? -7.447 6.493 7.172 1.00 94.12 87 PHE A O 1
ATOM 721 N N . PHE A 1 88 ? -9.524 5.716 6.736 1.00 92.88 88 PHE A N 1
ATOM 722 C CA . PHE A 1 88 ? -10.273 6.691 7.521 1.00 92.88 88 PHE A CA 1
ATOM 723 C C . PHE A 1 88 ? -10.874 6.040 8.771 1.00 92.88 88 PHE A C 1
ATOM 725 O O . PHE A 1 88 ? -11.550 5.005 8.718 1.00 92.88 88 PHE A O 1
ATOM 732 N N . ALA A 1 89 ? -10.643 6.678 9.911 1.00 91.12 89 ALA A N 1
ATOM 733 C CA . ALA A 1 89 ? -11.188 6.325 11.206 1.00 91.12 89 ALA A CA 1
ATOM 734 C C . ALA A 1 89 ? -12.062 7.432 11.790 1.00 91.12 89 ALA A C 1
ATOM 736 O O . ALA A 1 89 ? -11.909 8.618 11.495 1.00 91.12 89 ALA A O 1
ATOM 737 N N . HIS A 1 90 ? -13.010 7.006 12.615 1.00 90.19 90 HIS A N 1
ATOM 738 C CA . HIS A 1 90 ? -13.945 7.855 13.332 1.00 90.19 90 HIS A CA 1
ATOM 739 C C . HIS A 1 90 ? -13.338 8.388 14.629 1.00 90.19 90 HIS A C 1
ATOM 741 O O . HIS A 1 90 ? -13.706 9.479 15.060 1.00 90.19 90 HIS A O 1
ATOM 747 N N . THR A 1 91 ? -12.398 7.652 15.231 1.00 89.75 91 THR A N 1
ATOM 748 C CA . THR A 1 91 ? -11.693 8.057 16.455 1.00 89.75 91 THR A CA 1
ATOM 749 C C . THR A 1 91 ? -10.197 7.744 16.396 1.00 89.75 91 THR A C 1
ATOM 751 O O . THR A 1 91 ? -9.727 6.980 15.548 1.00 89.75 91 THR A O 1
ATOM 754 N N . THR A 1 92 ? -9.433 8.323 17.325 1.00 89.00 92 THR A N 1
ATOM 755 C CA . THR A 1 92 ? -8.001 8.038 17.495 1.00 89.00 92 THR A CA 1
ATOM 756 C C . THR A 1 92 ? -7.755 6.585 17.893 1.00 89.00 92 THR A C 1
ATOM 758 O O . THR A 1 92 ? -6.844 5.949 17.371 1.00 89.00 92 THR A O 1
ATOM 761 N N . GLU A 1 93 ? -8.557 6.045 18.809 1.00 91.56 93 GLU A N 1
ATOM 762 C CA . GLU A 1 93 ? -8.429 4.669 19.299 1.00 91.56 93 GLU A CA 1
ATOM 763 C C . GLU A 1 93 ? -8.625 3.682 18.153 1.00 91.56 93 GLU A C 1
ATOM 765 O O . GLU A 1 93 ? -7.842 2.752 17.962 1.00 91.56 93 GLU A O 1
ATOM 770 N N . GLU A 1 94 ? -9.640 3.940 17.338 1.00 91.69 94 GLU A N 1
ATOM 771 C CA . GLU A 1 94 ? -9.932 3.148 16.163 1.00 91.69 94 GLU A CA 1
ATOM 772 C C . GLU A 1 94 ? -8.813 3.246 15.119 1.00 91.69 94 GLU A C 1
ATOM 774 O O . GLU A 1 94 ? -8.420 2.235 14.537 1.00 91.69 94 GLU A O 1
ATOM 779 N N . LEU A 1 95 ? -8.231 4.433 14.924 1.00 91.06 95 LEU A N 1
ATOM 780 C CA . LEU A 1 95 ? -7.073 4.603 14.050 1.00 91.06 95 LEU A CA 1
ATOM 781 C C . LEU A 1 95 ? -5.872 3.771 14.517 1.00 91.06 95 LEU A C 1
ATOM 783 O O . LEU A 1 95 ? -5.170 3.190 13.690 1.00 91.06 95 LEU A O 1
ATOM 787 N N . VAL A 1 96 ? -5.627 3.700 15.826 1.00 89.88 96 VAL A N 1
ATOM 788 C CA . VAL A 1 96 ? -4.537 2.894 16.391 1.00 89.88 96 VAL A CA 1
ATOM 789 C C . VAL A 1 96 ? -4.785 1.405 16.152 1.00 89.88 96 VAL A C 1
ATOM 791 O O . VAL A 1 96 ? -3.886 0.708 15.680 1.00 89.88 96 VAL A O 1
ATOM 794 N N . VAL A 1 97 ? -5.995 0.920 16.439 1.00 93.31 97 VAL A N 1
ATOM 795 C CA . VAL A 1 97 ? -6.334 -0.508 16.343 1.00 93.31 97 VAL A CA 1
ATOM 796 C C . VAL A 1 97 ? -6.481 -0.947 14.886 1.00 93.31 97 VAL A C 1
ATOM 798 O O . VAL A 1 97 ? -5.719 -1.790 14.409 1.00 93.31 97 VAL A O 1
ATOM 801 N N . LEU A 1 98 ? -7.417 -0.348 14.149 1.00 94.88 98 LEU A N 1
ATOM 802 C CA . LEU A 1 98 ? -7.728 -0.743 12.776 1.00 94.88 98 LEU A CA 1
ATOM 803 C C . LEU A 1 98 ? -6.661 -0.266 11.789 1.00 94.88 98 LEU A C 1
ATOM 805 O O . LEU A 1 98 ? -6.298 -1.005 10.878 1.00 94.88 98 LEU A O 1
ATOM 809 N N . GLY A 1 99 ? -6.074 0.916 11.996 1.00 92.88 99 GLY A N 1
ATOM 810 C CA . GLY A 1 99 ? -4.918 1.346 11.205 1.00 92.88 99 GLY A CA 1
ATOM 811 C C . GLY A 1 99 ? -3.698 0.449 11.442 1.00 92.88 99 GLY A C 1
ATOM 812 O O . GLY A 1 99 ? -2.951 0.165 10.504 1.00 92.88 99 GLY A O 1
ATOM 813 N N . GLY A 1 100 ? -3.526 -0.069 12.663 1.00 92.88 100 GLY A N 1
ATOM 814 C CA . GLY A 1 100 ? -2.539 -1.102 12.980 1.00 92.88 100 GLY A CA 1
ATOM 815 C C . GLY A 1 100 ? -2.803 -2.419 12.245 1.00 92.88 100 GLY A C 1
ATOM 816 O O . GLY A 1 100 ? -1.874 -2.992 11.665 1.00 92.88 100 GLY A O 1
ATOM 817 N N . LEU A 1 101 ? -4.064 -2.863 12.202 1.00 95.38 101 LEU A N 1
ATOM 818 C CA . LEU A 1 101 ? -4.485 -4.043 11.444 1.00 95.38 101 LEU A CA 1
ATOM 819 C C . LEU A 1 101 ? -4.179 -3.876 9.952 1.00 95.38 101 LEU A C 1
ATOM 821 O O . LEU A 1 101 ? -3.447 -4.702 9.403 1.00 95.38 101 LEU A O 1
ATOM 825 N N . VAL A 1 102 ? -4.647 -2.788 9.329 1.00 96.44 102 VAL A N 1
ATOM 826 C CA . VAL A 1 102 ? -4.378 -2.467 7.917 1.00 96.44 102 VAL A CA 1
ATOM 827 C C . VAL A 1 102 ? -2.874 -2.481 7.655 1.00 96.44 102 VAL A C 1
ATOM 829 O O . VAL A 1 102 ? -2.411 -3.237 6.805 1.00 96.44 102 VAL A O 1
ATOM 832 N N . ASN A 1 103 ? -2.089 -1.747 8.451 1.00 94.81 103 ASN A N 1
ATOM 833 C CA . ASN A 1 103 ? -0.631 -1.702 8.323 1.00 94.81 103 ASN A CA 1
ATOM 834 C C . ASN A 1 103 ? 0.020 -3.093 8.391 1.00 94.81 103 ASN A C 1
ATOM 836 O O . ASN A 1 103 ? 0.956 -3.382 7.648 1.00 94.81 103 ASN A O 1
ATOM 840 N N . SER A 1 104 ? -0.471 -3.971 9.270 1.00 93.81 104 SER A N 1
ATOM 841 C CA . SER A 1 104 ? 0.065 -5.327 9.420 1.00 93.81 104 SER A CA 1
ATOM 842 C C . SER A 1 104 ? -0.196 -6.219 8.202 1.00 93.81 104 SER A C 1
ATOM 844 O O . SER A 1 104 ? 0.609 -7.121 7.944 1.00 93.81 104 SER A O 1
ATOM 846 N N . ARG A 1 105 ? -1.302 -5.965 7.486 1.00 96.94 105 ARG A N 1
ATOM 847 C CA . ARG A 1 105 ? -1.775 -6.727 6.324 1.00 96.94 105 ARG A CA 1
ATOM 848 C C . ARG A 1 105 ? -1.331 -6.131 4.988 1.00 96.94 105 ARG A C 1
ATOM 850 O O . ARG A 1 105 ? -1.408 -6.811 3.976 1.00 96.94 105 ARG A O 1
ATOM 857 N N . LEU A 1 106 ? -0.796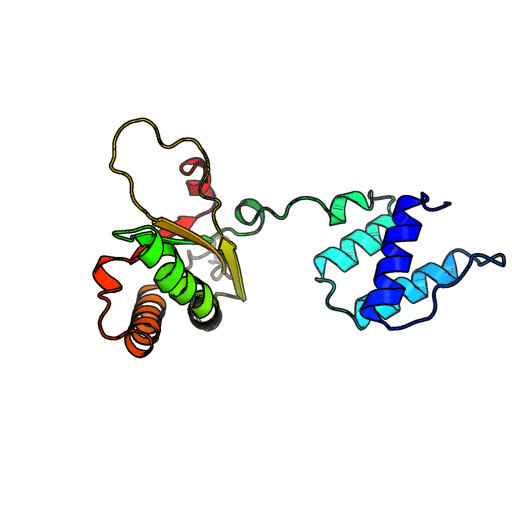 -4.907 4.951 1.00 96.31 106 LEU A N 1
ATOM 858 C CA . LEU A 1 106 ? -0.261 -4.316 3.711 1.00 96.31 106 LEU A CA 1
ATOM 859 C C . LEU A 1 106 ? 0.814 -5.181 3.041 1.00 96.31 106 LEU A C 1
ATOM 861 O O . LEU A 1 106 ? 0.988 -5.096 1.832 1.00 96.31 106 LEU A O 1
ATOM 865 N N . ARG A 1 107 ? 1.517 -6.025 3.806 1.00 94.50 107 ARG A N 1
ATOM 866 C CA . ARG A 1 107 ? 2.441 -7.022 3.247 1.00 94.50 107 ARG A CA 1
ATOM 867 C C . ARG A 1 107 ? 1.737 -8.086 2.406 1.00 94.50 107 ARG A C 1
ATOM 869 O O . ARG A 1 107 ? 2.312 -8.524 1.423 1.00 94.50 107 ARG A O 1
ATOM 876 N N . ASP A 1 108 ? 0.510 -8.461 2.762 1.00 96.31 108 ASP A N 1
ATOM 877 C CA . ASP A 1 108 ? -0.295 -9.376 1.953 1.00 96.31 108 ASP A CA 1
ATOM 878 C C . ASP A 1 108 ? -0.710 -8.688 0.641 1.00 96.31 108 ASP A C 1
ATOM 880 O O . ASP A 1 108 ? -0.604 -9.287 -0.420 1.00 96.31 108 ASP A O 1
ATOM 884 N N . LEU A 1 109 ? -1.086 -7.400 0.683 1.00 97.06 109 LEU A N 1
ATOM 885 C CA . LEU A 1 109 ? -1.345 -6.618 -0.536 1.00 97.06 109 LEU A CA 1
ATOM 886 C C . LEU A 1 109 ? -0.094 -6.490 -1.417 1.00 97.06 109 LEU A C 1
ATOM 888 O O . LEU A 1 109 ? -0.198 -6.635 -2.627 1.00 97.06 109 LEU A O 1
ATOM 892 N N . ALA A 1 110 ? 1.075 -6.231 -0.828 1.00 94.69 110 ALA A N 1
ATOM 893 C CA . ALA A 1 110 ? 2.340 -6.183 -1.560 1.00 94.69 110 ALA A CA 1
ATOM 894 C C . ALA A 1 110 ? 2.633 -7.512 -2.270 1.00 94.69 110 ALA A C 1
ATOM 896 O O . ALA A 1 110 ? 2.920 -7.500 -3.460 1.00 94.69 110 ALA A O 1
ATOM 897 N N . GLN A 1 111 ? 2.434 -8.646 -1.591 1.00 94.50 111 GLN A N 1
ATOM 898 C CA . GLN A 1 111 ? 2.584 -9.962 -2.215 1.00 94.50 111 GLN A CA 1
ATOM 899 C C . GLN A 1 111 ? 1.613 -10.158 -3.388 1.00 94.50 111 GLN A C 1
ATOM 901 O O . GLN A 1 111 ? 2.027 -10.582 -4.458 1.00 94.50 111 GLN A O 1
ATOM 906 N N . LEU A 1 112 ? 0.336 -9.793 -3.221 1.00 95.94 112 LEU A N 1
ATOM 907 C CA . LEU A 1 112 ? -0.655 -9.880 -4.301 1.00 95.94 112 LEU A CA 1
ATOM 908 C C . LEU A 1 112 ? -0.299 -9.004 -5.509 1.00 95.94 112 LEU A C 1
ATOM 910 O O . LEU A 1 112 ? -0.710 -9.315 -6.623 1.00 95.94 112 LEU A O 1
ATOM 914 N N . LEU A 1 113 ? 0.398 -7.886 -5.290 1.00 95.06 113 LEU A N 1
ATOM 915 C CA . LEU A 1 113 ? 0.890 -7.018 -6.358 1.00 95.06 113 LEU A CA 1
ATOM 916 C C . LEU A 1 113 ? 2.146 -7.599 -7.015 1.00 95.06 113 LEU A C 1
ATOM 918 O O . LEU A 1 113 ? 2.233 -7.556 -8.234 1.00 95.06 113 LEU A O 1
ATOM 922 N N . ASP A 1 114 ? 3.079 -8.155 -6.239 1.00 93.19 114 ASP A N 1
ATOM 923 C CA . ASP A 1 114 ? 4.280 -8.836 -6.750 1.00 93.19 114 ASP A CA 1
ATOM 924 C C . ASP A 1 114 ? 3.925 -10.068 -7.603 1.00 93.19 114 ASP A C 1
ATOM 926 O O . ASP A 1 114 ? 4.648 -10.405 -8.535 1.00 93.19 114 ASP A O 1
ATOM 930 N N . ASP A 1 115 ? 2.791 -10.716 -7.320 1.00 92.50 115 ASP A N 1
ATOM 931 C CA . ASP A 1 115 ? 2.280 -11.854 -8.091 1.00 92.50 115 ASP A CA 1
ATOM 932 C C . ASP A 1 115 ? 1.597 -11.433 -9.415 1.00 92.50 115 ASP A C 1
ATOM 934 O O . ASP A 1 115 ? 1.213 -12.292 -10.214 1.00 92.50 115 ASP A O 1
ATOM 938 N N . MET A 1 116 ? 1.411 -10.128 -9.669 1.00 90.88 116 MET A N 1
ATOM 939 C CA . MET A 1 116 ? 0.850 -9.638 -10.931 1.00 90.88 116 MET A CA 1
ATOM 940 C C . MET A 1 116 ? 1.865 -9.735 -12.068 1.00 90.88 116 MET A C 1
ATOM 942 O O . MET A 1 116 ? 3.036 -9.380 -11.924 1.00 90.88 116 MET A O 1
ATOM 946 N N . ASP A 1 117 ? 1.373 -10.072 -13.261 1.00 83.50 117 ASP A N 1
ATOM 947 C CA . ASP A 1 117 ? 2.177 -9.980 -14.474 1.00 83.50 117 ASP A CA 1
ATOM 948 C C . ASP A 1 117 ? 2.759 -8.562 -14.621 1.00 83.50 117 ASP A C 1
ATOM 950 O O . ASP A 1 117 ? 2.048 -7.556 -14.534 1.00 83.50 117 ASP A O 1
ATOM 954 N N . HIS A 1 118 ? 4.065 -8.497 -14.885 1.00 85.50 118 HIS A N 1
ATOM 955 C CA . HIS A 1 118 ? 4.847 -7.272 -15.090 1.00 85.50 118 HIS A CA 1
ATOM 956 C C . HIS A 1 118 ? 5.196 -6.454 -13.840 1.00 85.50 118 HIS A C 1
ATOM 958 O O . HIS A 1 118 ? 5.906 -5.460 -13.994 1.00 85.50 118 HIS A O 1
ATOM 964 N N . VAL A 1 119 ? 4.781 -6.831 -12.629 1.00 89.69 119 VAL A N 1
ATOM 965 C CA . VAL A 1 119 ? 5.309 -6.222 -11.394 1.00 89.69 119 VAL A CA 1
ATOM 966 C C . VAL A 1 119 ? 6.525 -7.030 -10.940 1.00 89.69 119 VAL A C 1
ATOM 968 O O . VAL A 1 119 ? 6.452 -8.242 -10.807 1.00 89.69 119 VAL A O 1
ATOM 971 N N . GLN A 1 120 ? 7.672 -6.374 -10.764 1.00 88.25 120 GLN A N 1
ATOM 972 C CA . GLN A 1 120 ? 8.917 -7.039 -10.344 1.00 88.25 120 GLN A CA 1
ATOM 973 C C . GLN A 1 120 ? 9.135 -6.967 -8.839 1.00 88.25 120 GLN A C 1
ATOM 975 O O . GLN A 1 120 ? 9.672 -7.892 -8.234 1.00 88.25 120 GLN A O 1
ATOM 980 N N . GLU A 1 121 ? 8.776 -5.829 -8.254 1.00 88.56 121 GLU A N 1
ATOM 981 C CA . GLU A 1 121 ? 8.958 -5.568 -6.836 1.00 88.56 121 GLU A CA 1
ATOM 982 C C . GLU A 1 121 ? 7.985 -4.485 -6.377 1.00 88.56 121 GLU A C 1
ATOM 984 O O . GLU A 1 121 ? 7.782 -3.466 -7.052 1.00 88.56 121 GLU A O 1
ATOM 989 N N . THR A 1 122 ? 7.461 -4.662 -5.170 1.00 92.25 122 THR A N 1
ATOM 990 C CA . THR A 1 122 ? 6.719 -3.649 -4.439 1.00 92.25 122 THR A CA 1
ATOM 991 C C . THR A 1 122 ? 7.429 -3.221 -3.160 1.00 92.25 122 THR A C 1
ATOM 993 O O . THR A 1 122 ? 8.103 -3.981 -2.461 1.00 92.25 122 THR A O 1
ATOM 996 N N . ARG A 1 123 ? 7.259 -1.945 -2.807 1.00 91.88 123 ARG A N 1
ATOM 997 C CA . ARG A 1 123 ? 7.815 -1.372 -1.582 1.00 91.88 123 ARG A CA 1
ATOM 998 C C . ARG A 1 123 ? 6.782 -0.536 -0.862 1.00 91.88 123 ARG A C 1
ATOM 1000 O O . ARG A 1 123 ? 6.256 0.422 -1.411 1.00 91.88 123 ARG A O 1
ATOM 1007 N N . ILE A 1 124 ? 6.540 -0.859 0.403 1.00 90.50 124 ILE A N 1
ATOM 1008 C CA . ILE A 1 124 ? 5.610 -0.116 1.254 1.00 90.50 124 ILE A CA 1
ATOM 1009 C C . ILE A 1 124 ? 6.373 0.988 1.992 1.00 90.50 124 ILE A C 1
ATOM 1011 O O . ILE A 1 124 ? 7.402 0.739 2.624 1.00 90.50 124 ILE A O 1
ATOM 1015 N N . HIS A 1 125 ? 5.834 2.200 1.966 1.00 89.50 125 HIS A N 1
ATOM 1016 C CA . HIS A 1 125 ? 6.299 3.335 2.748 1.00 89.50 125 HIS A CA 1
ATOM 1017 C C . HIS A 1 125 ? 5.127 3.954 3.504 1.00 89.50 125 HIS A C 1
ATOM 1019 O O . HIS A 1 125 ? 4.083 4.243 2.926 1.00 89.50 125 HIS A O 1
ATOM 1025 N N . ARG A 1 126 ? 5.284 4.177 4.809 1.00 86.62 126 ARG A N 1
ATOM 1026 C CA . ARG A 1 126 ? 4.277 4.907 5.583 1.00 86.62 126 ARG A CA 1
ATOM 1027 C C . ARG A 1 126 ? 4.421 6.396 5.294 1.00 86.62 126 ARG A C 1
ATOM 1029 O O . ARG A 1 126 ? 5.517 6.926 5.442 1.00 86.62 126 ARG A O 1
ATOM 1036 N N . VAL A 1 127 ? 3.328 7.058 4.933 1.00 84.88 127 VAL A N 1
ATOM 1037 C CA . VAL A 1 127 ? 3.315 8.513 4.762 1.00 84.88 127 VAL A CA 1
ATOM 1038 C C . VAL A 1 127 ? 3.185 9.140 6.155 1.00 84.88 127 VAL A C 1
ATOM 1040 O O . VAL A 1 127 ? 2.218 8.840 6.866 1.00 84.88 127 VAL A O 1
ATOM 1043 N N . PRO A 1 128 ? 4.163 9.944 6.609 1.00 72.44 128 PRO A N 1
ATOM 1044 C CA . PRO A 1 128 ? 4.043 10.662 7.868 1.00 72.44 128 PRO A CA 1
ATOM 1045 C C . PRO A 1 128 ? 2.862 11.626 7.793 1.00 72.44 128 PRO A C 1
ATOM 1047 O O . PRO A 1 128 ? 2.724 12.384 6.841 1.00 72.44 128 PRO A O 1
ATOM 1050 N N . ILE A 1 129 ? 2.017 11.625 8.815 1.00 64.69 129 ILE A N 1
ATOM 1051 C CA . ILE A 1 129 ? 0.955 12.622 8.932 1.00 64.69 129 ILE A CA 1
ATOM 1052 C C . ILE A 1 129 ? 1.615 13.867 9.534 1.00 64.69 129 ILE A C 1
ATOM 1054 O O . ILE A 1 129 ? 1.924 13.872 10.725 1.00 64.69 129 ILE A O 1
ATOM 1058 N N . GLY A 1 130 ? 1.905 14.887 8.720 1.00 53.22 130 GLY A N 1
ATOM 1059 C CA . GLY A 1 130 ? 2.623 16.076 9.187 1.00 53.22 130 GLY A CA 1
ATOM 1060 C C . GLY A 1 130 ? 2.442 17.323 8.320 1.00 53.22 130 GLY A C 1
ATOM 1061 O O . GLY A 1 130 ? 3.030 17.409 7.255 1.00 53.22 130 GLY A O 1
ATOM 1062 N N . SER A 1 131 ? 1.690 18.290 8.869 1.00 38.22 131 SER A N 1
ATOM 1063 C CA . SER A 1 131 ? 1.777 19.744 8.641 1.00 38.22 131 SER A CA 1
ATOM 1064 C C . SER A 1 131 ? 1.749 20.238 7.189 1.00 38.22 131 SER A C 1
ATOM 1066 O O . SER A 1 131 ? 2.795 20.599 6.677 1.00 38.22 131 SER A O 1
ATOM 1068 N N . GLU A 1 132 ? 0.564 20.314 6.575 1.00 41.00 132 GLU A N 1
ATOM 1069 C CA . GLU A 1 132 ? 0.144 21.352 5.597 1.00 41.00 132 GLU A CA 1
ATOM 1070 C C . GLU A 1 132 ? -1.106 20.887 4.829 1.00 41.00 132 GLU A C 1
ATOM 1072 O O . GLU A 1 132 ? -1.161 20.849 3.604 1.00 41.00 132 GLU A O 1
ATOM 1077 N N . ARG A 1 133 ? -2.171 20.531 5.557 1.00 44.41 133 ARG A N 1
ATOM 1078 C CA . ARG A 1 133 ? -3.511 20.594 4.967 1.00 44.41 133 ARG A CA 1
ATOM 1079 C C . ARG A 1 133 ? -4.154 21.875 5.442 1.00 44.41 133 ARG A C 1
ATOM 1081 O O . ARG A 1 133 ? -4.538 22.014 6.600 1.00 44.41 133 ARG A O 1
ATOM 1088 N N . THR A 1 134 ? -4.143 22.816 4.513 1.00 37.91 134 THR A N 1
ATOM 1089 C CA . THR A 1 134 ? -4.813 24.102 4.534 1.00 37.91 134 THR A CA 1
ATOM 1090 C C . THR A 1 134 ? -6.215 23.950 5.113 1.00 37.91 134 THR A C 1
ATOM 1092 O O . THR A 1 134 ? -6.935 22.992 4.834 1.00 37.91 134 THR A O 1
ATOM 1095 N N . GLU A 1 135 ? -6.549 24.905 5.966 1.00 41.69 135 GLU A N 1
ATOM 1096 C CA . GLU A 1 135 ? -7.835 25.137 6.602 1.00 41.69 135 GLU A CA 1
ATOM 1097 C C . GLU A 1 135 ? -9.013 24.817 5.675 1.00 41.69 135 GLU A C 1
ATOM 1099 O O . GLU A 1 135 ? -9.329 25.607 4.793 1.00 41.69 135 GLU A O 1
ATOM 1104 N N . GLN A 1 136 ? -9.629 23.651 5.878 1.00 40.44 136 GLN A N 1
ATOM 1105 C CA . GLN A 1 136 ? -11.008 23.265 5.540 1.00 40.44 136 GLN A CA 1
ATOM 1106 C C . GLN A 1 136 ? -11.017 21.755 5.327 1.00 40.44 136 GLN A C 1
ATOM 1108 O O . GLN A 1 136 ? -10.854 21.280 4.217 1.00 40.44 136 GLN A O 1
ATOM 1113 N N . HIS A 1 137 ? -11.154 20.994 6.406 1.00 42.28 137 HIS A N 1
ATOM 1114 C CA . HIS A 1 137 ? -11.961 19.775 6.484 1.00 42.28 137 HIS A CA 1
ATOM 1115 C C . HIS A 1 137 ? -11.574 19.056 7.776 1.00 42.28 137 HIS A C 1
ATOM 1117 O O . HIS A 1 137 ? -10.420 18.704 7.976 1.00 42.28 137 HIS A O 1
ATOM 1123 N N . VAL A 1 138 ? -12.574 18.941 8.655 1.00 45.91 138 VAL A N 1
ATOM 1124 C CA . VAL A 1 138 ? -12.799 17.952 9.719 1.00 45.91 138 VAL A CA 1
ATOM 1125 C C . VAL A 1 138 ? -11.572 17.143 10.145 1.00 45.91 138 VAL A C 1
ATOM 1127 O O . VAL A 1 138 ? -10.983 16.445 9.334 1.00 45.91 138 VAL A O 1
ATOM 1130 N N . SER A 1 139 ? -11.280 17.158 11.445 1.00 51.25 139 SER A N 1
ATOM 1131 C CA . SER A 1 139 ? -10.423 16.217 12.178 1.00 51.25 139 SER A CA 1
ATOM 1132 C C . SER A 1 139 ? -10.615 14.756 11.734 1.00 51.25 139 SER A C 1
ATOM 1134 O O . SER A 1 139 ? -11.354 13.996 12.356 1.00 51.25 139 SER A O 1
ATOM 1136 N N . GLN A 1 140 ? -9.993 14.369 10.624 1.00 67.44 140 GLN A N 1
ATOM 1137 C CA . GLN A 1 140 ? -10.062 13.026 10.079 1.00 67.44 140 GLN A CA 1
ATOM 1138 C C . GLN A 1 140 ? -8.897 12.246 10.665 1.00 67.44 140 GLN A C 1
ATOM 1140 O O . GLN A 1 140 ? -7.733 12.496 10.349 1.00 67.44 140 GLN A O 1
ATOM 1145 N N . PHE A 1 141 ? -9.222 11.305 11.546 1.00 85.62 141 PHE A N 1
ATOM 1146 C CA . PHE A 1 141 ? -8.271 10.321 12.031 1.00 85.62 141 PHE A CA 1
ATOM 1147 C C . PHE A 1 141 ? -7.950 9.400 10.858 1.00 85.62 141 PHE A C 1
ATOM 1149 O O . PHE A 1 141 ? -8.751 8.544 10.505 1.00 85.62 141 PHE A O 1
ATOM 1156 N N . LEU A 1 142 ? -6.822 9.613 10.188 1.00 90.75 142 LEU A N 1
ATOM 1157 C CA . LEU A 1 142 ? -6.471 8.852 8.993 1.00 90.75 142 LEU A CA 1
ATOM 1158 C C . LEU A 1 142 ? -5.066 8.275 9.077 1.00 90.75 142 LEU A C 1
ATOM 1160 O O . LEU A 1 142 ? -4.249 8.694 9.891 1.00 90.75 142 LEU A O 1
ATOM 1164 N N . SER A 1 143 ? -4.774 7.285 8.247 1.00 91.00 143 SER A N 1
ATOM 1165 C CA . SER A 1 143 ? -3.418 6.782 8.025 1.00 91.00 143 SER A CA 1
ATOM 1166 C C . SER A 1 143 ? -3.212 6.505 6.548 1.00 91.00 143 SER A C 1
ATOM 1168 O O . SER A 1 143 ? -4.140 6.089 5.856 1.00 91.00 143 SER A O 1
ATOM 1170 N N . GLN A 1 144 ? -1.999 6.777 6.072 1.00 92.69 144 GLN A N 1
ATOM 1171 C CA . GLN A 1 144 ? -1.653 6.682 4.661 1.00 92.69 144 GLN A CA 1
ATOM 1172 C C . GLN A 1 144 ? -0.395 5.854 4.451 1.00 92.69 144 GLN A C 1
ATOM 1174 O O . GLN A 1 144 ? 0.586 5.957 5.197 1.00 92.69 144 GLN A O 1
ATOM 1179 N N . TRP A 1 145 ? -0.426 5.057 3.390 1.00 93.94 145 TRP A N 1
ATOM 1180 C CA . TRP A 1 145 ? 0.689 4.233 2.958 1.00 93.94 145 TRP A CA 1
ATOM 1181 C C . TRP A 1 145 ? 0.842 4.325 1.452 1.00 93.94 145 TRP A C 1
ATOM 1183 O O . TRP A 1 145 ? -0.125 4.191 0.707 1.00 93.94 145 TRP A O 1
ATOM 1193 N N . LEU A 1 146 ? 2.073 4.545 1.020 1.00 93.00 146 LEU A N 1
ATOM 1194 C CA . LEU A 1 146 ? 2.463 4.607 -0.372 1.00 93.00 146 LEU A CA 1
ATOM 1195 C C . LEU A 1 146 ? 3.155 3.299 -0.742 1.00 93.00 146 LEU A C 1
ATOM 1197 O O . LEU A 1 146 ? 4.163 2.937 -0.135 1.00 93.00 146 LEU A O 1
ATOM 1201 N N . ILE A 1 147 ? 2.623 2.601 -1.735 1.00 94.88 147 ILE A N 1
ATOM 1202 C CA . ILE A 1 147 ? 3.211 1.379 -2.276 1.00 94.88 147 ILE A CA 1
ATOM 1203 C C . ILE A 1 147 ? 3.842 1.733 -3.618 1.00 94.88 147 ILE A C 1
ATOM 1205 O O . ILE A 1 147 ? 3.131 2.025 -4.577 1.00 94.88 147 ILE A O 1
ATOM 1209 N N . GLY A 1 148 ? 5.171 1.760 -3.676 1.00 93.69 148 GLY A N 1
ATOM 1210 C CA . GLY A 1 148 ? 5.919 1.887 -4.924 1.00 93.69 148 GLY A CA 1
ATOM 1211 C C . GLY A 1 148 ? 5.963 0.545 -5.641 1.00 93.69 148 GLY A C 1
ATOM 1212 O O . GLY A 1 148 ? 6.180 -0.474 -4.994 1.00 93.69 148 GLY A O 1
ATOM 1213 N N . MET A 1 149 ? 5.743 0.551 -6.951 1.00 93.00 149 MET A N 1
ATOM 1214 C CA . MET A 1 149 ? 5.775 -0.636 -7.805 1.00 93.00 149 MET A CA 1
ATOM 1215 C C . MET A 1 149 ? 6.814 -0.438 -8.903 1.00 93.00 149 MET A C 1
ATOM 1217 O O . MET A 1 149 ? 6.789 0.582 -9.611 1.00 93.00 149 MET A O 1
ATOM 1221 N N . ASP A 1 150 ? 7.730 -1.394 -9.038 1.00 90.75 150 ASP A N 1
ATOM 1222 C CA . ASP A 1 150 ? 8.592 -1.496 -10.210 1.00 90.75 150 ASP A CA 1
ATOM 1223 C C . ASP A 1 150 ? 7.884 -2.346 -11.260 1.00 90.75 150 ASP A C 1
ATOM 1225 O O . ASP A 1 150 ? 7.573 -3.514 -11.031 1.00 90.75 150 ASP A O 1
ATOM 1229 N N . ILE A 1 151 ? 7.568 -1.721 -12.391 1.00 88.50 151 ILE A N 1
ATOM 1230 C CA . ILE A 1 151 ? 6.795 -2.343 -13.461 1.00 88.50 151 ILE A CA 1
ATOM 1231 C C . ILE A 1 151 ? 7.694 -2.510 -14.669 1.00 88.50 151 ILE A C 1
ATOM 1233 O O . ILE A 1 151 ? 8.236 -1.534 -15.209 1.00 88.50 151 ILE A O 1
ATOM 1237 N N . GLU A 1 152 ? 7.805 -3.756 -15.116 1.00 84.69 152 GLU A N 1
ATOM 1238 C CA . GLU A 1 152 ? 8.519 -4.104 -16.323 1.00 84.69 152 GLU A CA 1
ATOM 1239 C C . GLU A 1 152 ? 7.969 -3.298 -17.496 1.00 84.69 152 GLU A C 1
ATOM 1241 O O . GLU A 1 152 ? 6.760 -3.247 -17.742 1.00 84.69 152 GLU A O 1
ATOM 1246 N N . PRO A 1 153 ? 8.842 -2.646 -18.267 1.00 78.25 153 PRO A N 1
ATOM 1247 C CA . PRO A 1 153 ? 8.374 -1.922 -19.422 1.00 78.25 153 PRO A CA 1
ATOM 1248 C C . PRO A 1 153 ? 7.788 -2.878 -20.459 1.00 78.25 153 PRO A C 1
ATOM 1250 O O . PRO A 1 153 ? 8.412 -3.876 -20.818 1.00 78.25 153 PRO A O 1
ATOM 1253 N N . GLY A 1 154 ? 6.651 -2.495 -21.032 1.00 79.06 154 GLY A N 1
ATOM 1254 C CA . GLY A 1 154 ? 6.008 -3.287 -22.070 1.00 79.06 154 GLY A CA 1
ATOM 1255 C C . GLY A 1 154 ? 6.888 -3.484 -23.313 1.00 79.06 154 GLY A C 1
ATOM 1256 O O . GLY A 1 154 ? 7.857 -2.738 -23.541 1.00 79.06 154 GLY A O 1
ATOM 1257 N N . PRO A 1 155 ? 6.537 -4.470 -24.156 1.00 79.81 155 PRO A N 1
ATOM 1258 C CA . PRO A 1 155 ? 7.319 -4.830 -25.327 1.00 79.81 155 PRO A CA 1
ATOM 1259 C C . PRO A 1 155 ? 7.515 -3.632 -26.258 1.00 79.81 155 PRO A C 1
ATOM 1261 O O . PRO A 1 155 ? 6.625 -2.785 -26.433 1.00 79.81 155 PRO A O 1
ATOM 1264 N N . ARG A 1 156 ? 8.708 -3.571 -26.859 1.00 80.50 156 ARG A N 1
ATOM 1265 C CA . ARG A 1 156 ? 9.034 -2.585 -27.891 1.00 80.50 156 ARG A CA 1
ATOM 1266 C C . ARG A 1 156 ? 8.245 -2.894 -29.156 1.00 80.50 156 ARG A C 1
ATOM 1268 O O . ARG A 1 156 ? 8.264 -4.017 -29.652 1.00 80.50 156 ARG A O 1
ATOM 1275 N N . LYS A 1 157 ? 7.586 -1.872 -29.682 1.00 84.38 157 LYS A N 1
ATOM 1276 C CA . LYS A 1 157 ? 6.953 -1.890 -30.993 1.00 84.38 157 LYS A CA 1
ATOM 1277 C C . LYS A 1 157 ? 8.013 -1.732 -32.097 1.00 84.38 157 LYS A C 1
ATOM 1279 O O . LYS A 1 157 ? 9.122 -1.265 -31.818 1.00 84.38 157 LYS A O 1
ATOM 1284 N N . PRO A 1 158 ? 7.681 -2.074 -33.357 1.00 83.56 158 PRO A N 1
ATOM 1285 C CA . PRO A 1 158 ? 8.592 -1.922 -34.498 1.00 83.56 158 PRO A CA 1
ATOM 1286 C C . PRO A 1 158 ? 9.067 -0.481 -34.740 1.00 83.56 158 PRO A C 1
ATOM 1288 O O . PRO A 1 158 ? 10.136 -0.274 -35.299 1.00 83.56 158 PRO A O 1
ATOM 1291 N N . ASP A 1 159 ? 8.295 0.511 -34.291 1.00 85.19 159 ASP A N 1
ATOM 1292 C CA . ASP A 1 159 ? 8.622 1.942 -34.361 1.00 85.19 159 ASP A CA 1
ATOM 1293 C C . ASP A 1 159 ? 9.599 2.411 -33.257 1.00 85.19 159 ASP A C 1
ATOM 1295 O O . ASP A 1 159 ? 9.933 3.591 -33.177 1.00 85.19 159 ASP A O 1
ATOM 1299 N N . GLY A 1 160 ? 10.053 1.501 -32.386 1.00 78.62 160 GLY A N 1
ATOM 1300 C CA . GLY A 1 160 ? 10.940 1.789 -31.258 1.00 78.62 160 GLY A CA 1
ATOM 1301 C C . GLY A 1 160 ? 10.232 2.309 -30.000 1.00 78.62 160 GLY A C 1
ATOM 1302 O O . GLY A 1 160 ? 10.861 2.369 -28.936 1.00 78.62 160 GLY A O 1
ATOM 1303 N N . SER A 1 161 ? 8.936 2.630 -30.073 1.00 81.50 161 SER A N 1
ATOM 1304 C CA . SER A 1 161 ? 8.123 2.993 -28.910 1.00 81.50 161 SER A CA 1
ATOM 1305 C C . SER A 1 161 ? 7.829 1.766 -28.038 1.00 81.50 161 SER A C 1
ATOM 1307 O O . SER A 1 161 ? 7.939 0.622 -28.480 1.00 81.50 161 SER A O 1
ATOM 1309 N N . ARG A 1 162 ? 7.488 1.973 -26.761 1.00 77.56 162 ARG A N 1
ATOM 1310 C CA . ARG A 1 162 ? 7.080 0.880 -25.863 1.00 77.56 162 ARG A CA 1
ATOM 1311 C C . ARG A 1 162 ? 5.571 0.862 -25.712 1.00 77.56 162 ARG A C 1
ATOM 1313 O O . ARG A 1 162 ? 4.933 1.911 -25.628 1.00 77.56 162 ARG A O 1
ATOM 1320 N N . THR A 1 163 ? 5.009 -0.337 -25.662 1.00 76.12 163 THR A N 1
ATOM 1321 C CA . THR A 1 163 ? 3.584 -0.510 -25.386 1.00 76.12 163 THR A CA 1
ATOM 1322 C C . THR A 1 163 ? 3.321 -0.135 -23.923 1.00 76.12 163 THR A C 1
ATOM 1324 O O . THR A 1 163 ? 4.034 -0.636 -23.052 1.00 76.12 163 THR A O 1
ATOM 1327 N N . PRO A 1 164 ? 2.365 0.764 -23.623 1.00 75.44 164 PRO A N 1
ATOM 1328 C CA . PRO A 1 164 ? 2.023 1.077 -22.243 1.00 75.44 164 PRO A CA 1
ATOM 1329 C C . PRO A 1 164 ? 1.518 -0.182 -21.541 1.00 75.44 164 PRO A C 1
ATOM 1331 O O . PRO A 1 164 ? 0.591 -0.819 -22.036 1.00 75.44 164 PRO A O 1
ATOM 1334 N N . VAL A 1 165 ? 2.106 -0.519 -20.395 1.00 79.31 165 VAL A N 1
ATOM 1335 C CA . VAL A 1 165 ? 1.558 -1.561 -19.524 1.00 79.31 165 VAL A CA 1
ATOM 1336 C C . VAL A 1 165 ? 0.406 -0.937 -18.751 1.00 79.31 165 VAL A C 1
ATOM 1338 O O . VAL A 1 165 ? 0.585 0.078 -18.069 1.00 79.31 165 VAL A O 1
ATOM 1341 N N . GLN A 1 166 ? -0.789 -1.490 -18.930 1.00 78.56 166 GLN A N 1
ATOM 1342 C CA . GLN A 1 166 ? -1.920 -1.188 -18.066 1.00 78.56 166 GLN A CA 1
ATOM 1343 C C . GLN A 1 166 ? -1.856 -2.127 -16.871 1.00 78.56 166 GLN A C 1
ATOM 1345 O O . GLN A 1 166 ? -1.723 -3.333 -17.040 1.00 78.56 166 GLN A O 1
ATOM 1350 N N . ILE A 1 167 ? -1.921 -1.547 -15.680 1.00 84.00 167 ILE A N 1
ATOM 1351 C CA . ILE A 1 167 ? -1.885 -2.279 -14.421 1.00 84.00 167 ILE A CA 1
ATOM 1352 C C . ILE A 1 167 ? -3.243 -2.060 -13.779 1.00 84.00 167 ILE A C 1
ATOM 1354 O O . ILE A 1 167 ? -3.585 -0.930 -13.429 1.00 84.00 167 ILE A O 1
ATOM 1358 N N . ASP A 1 168 ? -4.018 -3.132 -13.685 1.00 88.75 168 ASP A N 1
ATOM 1359 C CA . ASP A 1 168 ? -5.304 -3.138 -13.005 1.00 88.75 168 ASP A CA 1
ATOM 1360 C C . ASP A 1 168 ? -5.150 -3.829 -11.649 1.00 88.75 168 ASP A C 1
ATOM 1362 O O . ASP A 1 168 ? -5.051 -5.050 -11.560 1.00 88.75 168 ASP A O 1
ATOM 1366 N N . VAL A 1 169 ? -5.118 -3.028 -10.584 1.00 91.69 169 VAL A N 1
ATOM 1367 C CA . VAL A 1 169 ? -4.953 -3.505 -9.202 1.00 91.69 169 VAL A CA 1
ATOM 1368 C C . VAL A 1 169 ? -6.277 -3.902 -8.541 1.00 91.69 169 VAL A C 1
ATOM 1370 O O . VAL A 1 169 ? -6.295 -4.268 -7.365 1.00 91.69 169 VAL A O 1
ATOM 1373 N N . THR A 1 170 ? -7.403 -3.824 -9.260 1.00 92.94 170 THR A N 1
ATOM 1374 C CA . THR A 1 170 ? -8.748 -4.024 -8.695 1.00 92.94 170 THR A CA 1
ATOM 1375 C C . THR A 1 170 ? -8.892 -5.395 -8.038 1.00 92.94 170 THR A C 1
ATOM 1377 O O . THR A 1 170 ? -9.469 -5.506 -6.954 1.00 92.94 170 THR A O 1
ATOM 1380 N N . HIS A 1 171 ? -8.336 -6.441 -8.657 1.00 94.31 171 HIS A N 1
ATOM 1381 C CA . HIS A 1 171 ? -8.389 -7.794 -8.105 1.00 94.31 171 HIS A CA 1
ATOM 1382 C C . HIS A 1 171 ? -7.611 -7.909 -6.786 1.00 94.31 171 HIS A C 1
ATOM 1384 O O . HIS A 1 171 ? -8.176 -8.352 -5.784 1.00 94.31 171 HIS A O 1
ATOM 1390 N N . CYS A 1 172 ? -6.365 -7.422 -6.757 1.00 96.25 172 CYS A N 1
ATOM 1391 C CA . CYS A 1 172 ? -5.511 -7.431 -5.567 1.00 96.25 172 CYS A CA 1
ATOM 1392 C C . CYS A 1 172 ? -6.155 -6.647 -4.414 1.00 96.25 172 CYS A C 1
ATOM 1394 O O . CYS A 1 172 ? -6.167 -7.105 -3.274 1.00 96.25 172 CYS A O 1
ATOM 1396 N N . LEU A 1 173 ? -6.770 -5.496 -4.709 1.00 96.62 173 LEU A N 1
ATOM 1397 C CA . LEU A 1 173 ? -7.511 -4.705 -3.722 1.00 96.62 173 LEU A CA 1
ATOM 1398 C C . LEU A 1 173 ? -8.745 -5.443 -3.187 1.00 96.62 173 LEU A C 1
ATOM 1400 O O . LEU A 1 173 ? -9.012 -5.401 -1.987 1.00 96.62 173 LEU A O 1
ATOM 1404 N N . SER A 1 174 ? -9.487 -6.145 -4.045 1.00 96.69 174 SER A N 1
ATOM 1405 C CA . SER A 1 174 ? -10.642 -6.943 -3.619 1.00 96.69 174 SER A CA 1
ATOM 1406 C C . SER A 1 174 ? -10.233 -8.098 -2.699 1.00 96.69 174 SER A C 1
ATOM 1408 O O . SER A 1 174 ? -10.892 -8.350 -1.687 1.00 96.69 174 SER A O 1
ATOM 1410 N N . GLN A 1 175 ? -9.142 -8.794 -3.021 1.00 97.62 175 GLN A N 1
ATOM 1411 C CA . GLN A 1 175 ? -8.588 -9.843 -2.164 1.00 97.62 175 GLN A CA 1
ATOM 1412 C C . GLN A 1 175 ? -8.071 -9.268 -0.845 1.00 97.62 175 GLN A C 1
ATOM 1414 O O . GLN A 1 175 ? -8.360 -9.813 0.216 1.00 97.62 175 GLN A O 1
ATOM 1419 N N . PHE A 1 176 ? -7.396 -8.120 -0.881 1.00 98.06 176 PHE A N 1
ATOM 1420 C CA . PHE A 1 176 ? -6.935 -7.442 0.325 1.00 98.06 176 PHE A CA 1
ATOM 1421 C C . PHE A 1 176 ? -8.087 -7.044 1.258 1.00 98.06 176 PHE A C 1
ATOM 1423 O O . PHE A 1 176 ? -8.016 -7.288 2.461 1.00 98.06 176 PHE A O 1
ATOM 1430 N N . LEU A 1 177 ? -9.184 -6.507 0.717 1.00 97.31 177 LEU A N 1
ATOM 1431 C CA . LEU A 1 177 ? -10.393 -6.228 1.499 1.00 97.31 177 LEU A CA 1
ATOM 1432 C C . LEU A 1 177 ? -10.995 -7.502 2.107 1.00 97.31 177 LEU A C 1
ATOM 1434 O O . LEU A 1 177 ? -11.472 -7.461 3.238 1.00 97.31 177 LEU A O 1
ATOM 1438 N N . THR A 1 178 ? -10.937 -8.627 1.389 1.00 97.69 178 THR A N 1
ATOM 1439 C CA . THR A 1 178 ? -11.384 -9.932 1.907 1.00 97.69 178 THR A CA 1
ATOM 1440 C C . THR A 1 178 ? -10.527 -10.363 3.097 1.00 97.69 178 THR A C 1
ATOM 1442 O O . THR A 1 178 ? -11.071 -10.694 4.145 1.00 97.69 178 THR A O 1
ATOM 1445 N N . ILE A 1 179 ? -9.198 -10.249 2.990 1.00 97.56 179 ILE A N 1
ATOM 1446 C CA . ILE A 1 179 ? -8.260 -10.549 4.085 1.00 97.56 179 ILE A CA 1
ATOM 1447 C C . ILE A 1 179 ? -8.548 -9.683 5.316 1.00 97.56 179 ILE A C 1
ATOM 1449 O O . ILE A 1 179 ? -8.508 -10.175 6.441 1.00 97.56 179 ILE A O 1
ATOM 1453 N N . LEU A 1 180 ? -8.825 -8.390 5.130 1.00 97.56 180 LEU A N 1
ATOM 1454 C CA . LEU A 1 180 ? -9.161 -7.501 6.244 1.00 97.56 180 LEU A CA 1
ATOM 1455 C C . LEU A 1 180 ? -10.484 -7.894 6.903 1.00 97.56 180 LEU A C 1
ATOM 1457 O O . LEU A 1 180 ? -10.547 -7.977 8.127 1.00 97.56 180 LEU A O 1
ATOM 1461 N N . HIS A 1 181 ? -11.504 -8.194 6.101 1.00 96.75 181 HIS A N 1
ATOM 1462 C CA . HIS A 1 181 ? -12.811 -8.615 6.593 1.00 96.75 181 HIS A CA 1
ATOM 1463 C C . HIS A 1 181 ? -12.759 -9.956 7.344 1.00 96.75 181 HIS A C 1
ATOM 1465 O O . HIS A 1 181 ? -13.418 -10.119 8.362 1.00 96.75 181 HIS A O 1
ATOM 1471 N N . GLU A 1 182 ? -11.922 -10.905 6.916 1.00 96.56 182 GLU A N 1
ATOM 1472 C CA . GLU A 1 182 ? -11.694 -12.156 7.656 1.00 96.56 182 GLU A CA 1
ATOM 1473 C C . GLU A 1 182 ? -11.057 -11.928 9.037 1.00 96.56 182 GLU A C 1
ATOM 1475 O O . GLU A 1 182 ? -11.218 -12.750 9.941 1.00 96.56 182 GLU A O 1
ATOM 1480 N N . ARG A 1 183 ? -10.305 -10.833 9.208 1.00 96.00 183 ARG A N 1
ATOM 1481 C CA . ARG A 1 183 ? -9.653 -10.479 10.479 1.00 96.00 183 ARG A CA 1
ATOM 1482 C C . ARG A 1 183 ? -10.545 -9.659 11.395 1.00 96.00 183 ARG A C 1
ATOM 1484 O O . ARG A 1 183 ? -10.428 -9.811 12.608 1.00 96.00 183 ARG A O 1
ATOM 1491 N N . ASP A 1 184 ? -11.393 -8.816 10.825 1.00 96.25 184 ASP A N 1
ATOM 1492 C CA . ASP A 1 184 ? -12.370 -8.008 11.545 1.00 96.25 184 ASP A CA 1
ATOM 1493 C C . ASP A 1 184 ? -13.668 -7.931 10.714 1.00 96.25 184 ASP A C 1
ATOM 1495 O O . ASP A 1 184 ? -13.789 -7.091 9.816 1.00 96.25 184 ASP A O 1
ATOM 1499 N N . PRO A 1 185 ? -14.621 -8.853 10.959 1.00 95.50 185 PRO A N 1
ATOM 1500 C CA . PRO A 1 185 ? -15.856 -8.937 10.179 1.00 95.50 185 PRO A CA 1
ATOM 1501 C C . PRO A 1 185 ? -16.828 -7.781 10.430 1.00 95.50 185 PRO A C 1
ATOM 1503 O O . PRO A 1 185 ? -17.669 -7.492 9.579 1.00 95.50 185 PRO A O 1
ATOM 1506 N N . ASP A 1 186 ? -16.724 -7.133 11.591 1.00 95.19 186 ASP A N 1
ATOM 1507 C CA . ASP A 1 186 ? -17.650 -6.085 12.028 1.00 95.19 186 ASP A CA 1
ATOM 1508 C C . ASP A 1 186 ? -17.314 -4.717 11.407 1.00 95.19 186 ASP A C 1
ATOM 1510 O O . ASP A 1 186 ? -18.160 -3.820 11.358 1.00 95.19 186 ASP A O 1
ATOM 1514 N N . THR A 1 187 ? -16.094 -4.550 10.890 1.00 94.31 187 THR A N 1
ATOM 1515 C CA . THR A 1 187 ? -15.651 -3.324 10.227 1.00 94.31 187 THR A CA 1
ATOM 1516 C C . THR A 1 187 ? -15.954 -3.332 8.727 1.00 94.31 187 THR A C 1
ATOM 1518 O O . THR A 1 187 ? -15.459 -4.164 7.964 1.00 94.31 187 THR A O 1
ATOM 1521 N N . ASP A 1 188 ? -16.659 -2.299 8.252 1.00 94.75 188 ASP A N 1
ATOM 1522 C CA . ASP A 1 188 ? -16.786 -2.018 6.817 1.00 94.75 188 ASP A CA 1
ATOM 1523 C C . ASP A 1 188 ? -15.521 -1.337 6.265 1.00 94.75 188 ASP A C 1
ATOM 1525 O O . ASP A 1 188 ? -15.434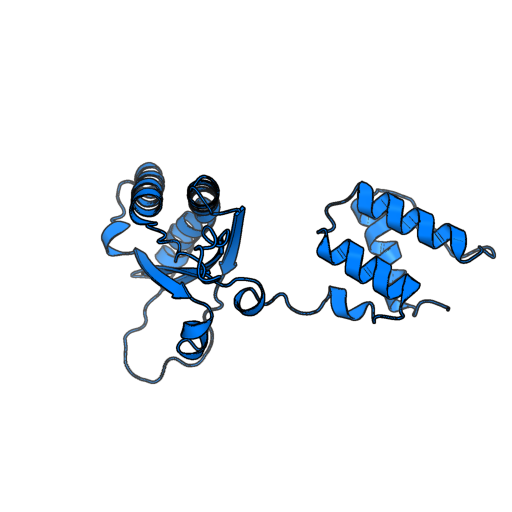 -0.113 6.121 1.00 94.75 188 ASP A O 1
ATOM 1529 N N . PHE A 1 189 ? -14.505 -2.138 5.938 1.00 94.75 189 PHE A N 1
ATOM 1530 C CA . PHE A 1 189 ? -13.271 -1.631 5.331 1.00 94.75 189 PHE A CA 1
ATOM 1531 C C . PHE A 1 189 ? -13.481 -1.028 3.942 1.00 94.75 189 PHE A C 1
ATOM 1533 O O . PHE A 1 189 ? -12.701 -0.167 3.539 1.00 94.75 189 PHE A O 1
ATOM 1540 N N . ARG A 1 190 ? -14.524 -1.431 3.206 1.00 93.88 190 ARG A N 1
ATOM 1541 C CA . ARG A 1 190 ? -14.781 -0.920 1.853 1.00 93.88 190 ARG A CA 1
ATOM 1542 C C . ARG A 1 190 ? -15.207 0.544 1.891 1.00 93.88 190 ARG A C 1
ATOM 1544 O O . ARG A 1 190 ? -14.784 1.311 1.032 1.00 93.88 190 ARG A O 1
ATOM 1551 N N . ALA A 1 191 ? -15.998 0.939 2.885 1.00 92.88 191 ALA A N 1
ATOM 1552 C CA . ALA A 1 191 ? -16.376 2.338 3.084 1.00 92.88 191 ALA A CA 1
ATOM 1553 C C . ALA A 1 191 ? -15.235 3.206 3.645 1.00 92.88 191 ALA A C 1
ATOM 1555 O O . ALA A 1 191 ? -15.309 4.433 3.599 1.00 92.88 191 ALA A O 1
ATOM 1556 N N . ARG A 1 192 ? -14.187 2.582 4.194 1.00 93.19 192 ARG A N 1
ATOM 1557 C CA . ARG A 1 192 ? -13.165 3.255 5.009 1.00 93.19 192 ARG A CA 1
ATOM 1558 C C . ARG A 1 192 ? -11.770 3.274 4.408 1.00 93.19 192 ARG A C 1
ATOM 1560 O O . ARG A 1 192 ? -10.925 4.029 4.884 1.00 93.19 192 ARG A O 1
ATOM 1567 N N . LEU A 1 193 ? -11.516 2.455 3.395 1.00 94.81 193 LEU A N 1
ATOM 1568 C CA . LEU A 1 193 ? -10.286 2.477 2.617 1.00 94.81 193 LEU A CA 1
ATOM 1569 C C . LEU A 1 193 ? -10.540 3.147 1.273 1.00 94.81 193 LEU A C 1
ATOM 1571 O O . LEU A 1 193 ? -11.363 2.689 0.484 1.00 94.81 193 LEU A O 1
ATOM 1575 N N . SER A 1 194 ? -9.781 4.198 0.986 1.00 93.75 194 SER A N 1
ATOM 1576 C CA . SER A 1 194 ? -9.631 4.708 -0.372 1.00 93.75 194 SER A CA 1
ATOM 1577 C C . SER A 1 194 ? -8.269 4.324 -0.931 1.00 93.75 194 SER A C 1
ATOM 1579 O O . SER A 1 194 ? -7.306 4.081 -0.195 1.00 93.75 194 SER A O 1
ATOM 1581 N N . HIS A 1 195 ? -8.199 4.257 -2.254 1.00 93.88 195 HIS A N 1
ATOM 1582 C CA . HIS A 1 195 ? -6.964 3.999 -2.967 1.00 93.88 195 HIS A CA 1
ATOM 1583 C C . HIS A 1 195 ? -6.844 4.939 -4.162 1.00 93.88 195 HIS A C 1
ATOM 1585 O O . HIS A 1 195 ? -7.846 5.312 -4.772 1.00 93.88 195 HIS A O 1
ATOM 1591 N N . GLU A 1 196 ? -5.615 5.299 -4.505 1.00 92.50 196 GLU A N 1
ATOM 1592 C CA . GLU A 1 196 ? -5.313 6.090 -5.690 1.00 92.50 196 GLU A CA 1
ATOM 1593 C C . GLU A 1 196 ? -4.066 5.541 -6.374 1.00 92.50 196 GLU A C 1
ATOM 1595 O O . GLU A 1 196 ? -3.053 5.278 -5.726 1.00 92.50 196 GLU A O 1
ATOM 1600 N N . TYR A 1 197 ? -4.144 5.370 -7.691 1.00 91.12 197 TYR A N 1
ATOM 1601 C CA . TYR A 1 197 ? -3.012 4.961 -8.508 1.00 91.12 197 TYR A CA 1
ATOM 1602 C C . TYR A 1 197 ? -2.478 6.148 -9.301 1.00 91.12 197 TYR A C 1
ATOM 1604 O O . TYR A 1 197 ? -3.229 6.816 -10.015 1.00 91.12 197 TYR A O 1
ATOM 1612 N N . PHE A 1 198 ? -1.168 6.367 -9.248 1.00 89.12 198 PHE A N 1
ATOM 1613 C CA . PHE A 1 198 ? -0.518 7.412 -10.030 1.00 89.12 198 PHE A CA 1
ATOM 1614 C C . PHE A 1 198 ? 0.903 7.036 -10.444 1.00 89.12 198 PHE A C 1
ATOM 1616 O O . PHE A 1 198 ? 1.563 6.165 -9.876 1.00 89.12 198 PHE A O 1
ATOM 1623 N N . LYS A 1 199 ? 1.391 7.723 -11.475 1.00 88.06 199 LYS A N 1
ATOM 1624 C CA . LYS A 1 199 ? 2.771 7.632 -11.953 1.00 88.06 199 LYS A CA 1
ATOM 1625 C C . LYS A 1 199 ? 3.632 8.714 -11.315 1.00 88.06 199 LYS A C 1
ATOM 1627 O O . LYS A 1 199 ? 3.145 9.782 -10.962 1.00 88.06 199 LYS A O 1
ATOM 1632 N N . GLN A 1 200 ? 4.941 8.500 -11.281 1.00 84.44 200 GLN A N 1
ATOM 1633 C CA . GLN A 1 200 ? 5.926 9.462 -10.779 1.00 84.44 200 GLN A CA 1
ATOM 1634 C C . GLN A 1 200 ? 5.809 10.842 -11.437 1.00 84.44 200 GLN A C 1
ATOM 1636 O O . GLN A 1 200 ? 5.964 11.861 -10.774 1.00 84.44 200 GLN A O 1
ATOM 1641 N N . SER A 1 201 ? 5.463 10.903 -12.727 1.00 79.44 201 SER A N 1
ATOM 1642 C CA . SER A 1 201 ? 5.230 12.173 -13.427 1.00 79.44 201 SER A CA 1
ATOM 1643 C C . SER A 1 201 ? 4.083 12.998 -12.831 1.00 79.44 201 SER A C 1
ATOM 1645 O O . SER A 1 201 ? 4.045 14.209 -13.021 1.00 79.44 201 SER A O 1
ATOM 1647 N N . GLN A 1 202 ? 3.159 12.352 -12.119 1.00 76.69 202 GLN A N 1
ATOM 1648 C CA . GLN A 1 202 ? 2.020 12.966 -11.439 1.00 76.69 202 GLN A CA 1
ATOM 1649 C C . GLN A 1 202 ? 2.320 13.264 -9.960 1.00 76.69 202 GLN A C 1
ATOM 1651 O O . GLN A 1 202 ? 1.584 14.026 -9.349 1.00 76.69 202 GLN A O 1
ATOM 1656 N N . VAL A 1 203 ? 3.423 12.745 -9.397 1.00 63.62 203 VAL A N 1
ATOM 1657 C CA . VAL A 1 203 ? 3.811 12.949 -7.983 1.00 63.62 203 VAL A CA 1
ATOM 1658 C C . VAL A 1 203 ? 4.060 14.420 -7.658 1.00 63.62 203 VAL A C 1
ATOM 1660 O O . VAL A 1 203 ? 3.828 14.829 -6.532 1.00 63.62 203 VAL A O 1
ATOM 1663 N N . ARG A 1 204 ? 4.421 15.255 -8.645 1.00 53.72 204 ARG A N 1
ATOM 1664 C CA . ARG A 1 204 ? 4.518 16.716 -8.454 1.00 53.72 204 ARG A CA 1
ATOM 1665 C C . ARG A 1 204 ? 3.193 17.387 -8.054 1.00 53.72 204 ARG A C 1
ATOM 1667 O O . ARG A 1 204 ? 3.213 18.571 -7.750 1.00 53.72 204 ARG A O 1
ATOM 1674 N N . MET A 1 205 ? 2.064 16.674 -8.101 1.00 44.16 205 MET A N 1
ATOM 1675 C CA . MET A 1 205 ? 0.762 17.165 -7.633 1.00 44.16 205 MET A CA 1
ATOM 1676 C C . MET A 1 205 ? 0.450 16.785 -6.181 1.00 44.16 205 MET A C 1
ATOM 1678 O O . MET A 1 205 ? -0.527 17.287 -5.635 1.00 44.16 205 MET A O 1
ATOM 1682 N N . PHE A 1 206 ? 1.262 15.934 -5.551 1.00 47.12 206 PHE A N 1
ATOM 1683 C CA . PHE A 1 206 ? 1.063 15.506 -4.173 1.00 47.12 206 PHE A CA 1
ATOM 1684 C C . PHE A 1 206 ? 2.295 15.881 -3.347 1.00 47.12 206 PHE A C 1
ATOM 1686 O O . PHE A 1 206 ? 3.312 15.188 -3.398 1.00 47.12 206 PHE A O 1
ATOM 1693 N N . ASP A 1 207 ? 2.200 16.967 -2.577 1.00 49.75 207 ASP A N 1
ATOM 1694 C CA . ASP A 1 207 ? 3.127 17.243 -1.473 1.00 49.75 207 ASP A CA 1
ATOM 1695 C C . ASP A 1 207 ? 2.874 16.212 -0.350 1.00 49.75 207 ASP A C 1
ATOM 1697 O O . ASP A 1 207 ? 2.191 16.484 0.637 1.00 49.75 207 ASP A O 1
ATOM 1701 N N . LEU A 1 208 ? 3.339 14.973 -0.573 1.00 51.41 208 LEU A N 1
ATOM 1702 C CA . LEU A 1 208 ? 3.378 13.861 0.395 1.00 51.41 208 LEU A CA 1
ATOM 1703 C C . LEU A 1 208 ? 4.680 13.856 1.197 1.00 51.41 208 LEU A C 1
ATOM 1705 O O . LEU A 1 208 ? 5.741 14.161 0.601 1.00 51.41 208 LEU A O 1
#